Protein AF-A0A137QZB6-F1 (afdb_monomer)

Mean predicted aligned error: 12.93 Å

Radius of gyration: 27.16 Å; Cα contacts (8 Å, |Δi|>4): 366; chains: 1; bounding box: 79×70×87 Å

Foldseek 3Di:
DAEEAEPDPPFDDPPDDPLYDYDPDNVVVLVLVLVLVVPFDFEDEAADCLLCVVVVQFDQPDCPGPVVVVCVVCVVPPDPGSLVCFAPVVQVQDDDDDQDPPPPDDDPPDDDDPDDDPFFDQQWKAWSPPRDIDGNVVCVVCVVVVHFDWDPVLVVVQVVCVVVVHDRPDITTIGGGTHGPPDDNSCVVVVVVVLVCLLQDDDPDGHGQAYEYEHDLCPDPVSLVSLVSSLVSNVVVVVVVVVVPDDDDDDDDDDDDDDDDDDDDDDDDDPDPDPPPRQRFEYEEQDHHPPNVSCRVRGNYYYHDRRVVSVVVSVVVVVVVVVVPDDDDDDPDD

Secondary structure (DSSP, 8-state):
-EEEEESSTTSPPP---TTEEE-S-HHHHHHHHHHHHHH-SSEEEEE-GGGGGGGT---SSSTTSHHHHHHHH-TTS---SGGGGGBGGGGT--S-------------SPPPPS---TTEEEEEEEETTT--EEESGGGHHHHHTTPPPBPHHHHHHHHHHHHTTPPP--PPBEEEEE--BTS--TTHHHHHHHHHHHHH-STT--S-SEEEEES----SHHHHHHHHHHHHHHHHHHHHHTTTT--------------------------PPP------EEEESSS--SSGGGGTTT-SEEEES-HHHHHHHHHHHHHHHHHHTS--------

Sequence (334 aa):
MTIFLPLEADLPHPSKPLFLVQSSDVTMQLQKVIQSILMARRIIVVCSASISVSAGVSDFHSPEGIFQLLRHGHPTGGLVSGKDLFYASVFSIDHVTEPFPTSTSAPTDQEVPRCIPLYGSVQWIQCTLCMLLFSLQDHIDSLSSGKLPTCPMCTATELGQQRMGLRQWGMGKLHPSIVLYNEAHHNRDEVGEIMYRDLMGFKGRGGADLLLVAGTSLKVPGTKWIVKEFLKSVRQGTLSQTKDHNIDCSPERAVRSQTSCRSEGWQSSCSDPAPEALMKVLYLNLDFPMPMQEWQGVFNIWVQGNVQQFAWLLQDEIDQQAKANQPFVPRKRK

pLDDT: mean 76.2, std 20.3, range [23.16, 96.69]

Structure (mmCIF, N/CA/C/O backbone):
data_AF-A0A137QZB6-F1
#
_entry.id   AF-A0A137QZB6-F1
#
loop_
_atom_site.group_PDB
_atom_site.id
_atom_site.type_symbol
_atom_site.label_atom_id
_atom_site.label_alt_id
_atom_site.label_comp_id
_atom_site.label_asym_id
_atom_site.label_entity_id
_atom_site.label_seq_id
_atom_site.pdbx_PDB_ins_code
_atom_site.Cartn_x
_atom_site.Cartn_y
_atom_site.Cartn_z
_atom_site.occupancy
_atom_site.B_iso_or_equiv
_atom_site.auth_seq_id
_atom_site.auth_comp_id
_atom_site.auth_asym_id
_atom_site.auth_atom_id
_atom_site.pdbx_PDB_model_num
ATOM 1 N N . MET A 1 1 ? -0.403 8.571 24.516 1.00 80.06 1 MET A N 1
ATOM 2 C CA . MET A 1 1 ? 0.057 7.207 24.853 1.00 80.06 1 MET A CA 1
ATOM 3 C C . MET A 1 1 ? -0.533 6.255 23.831 1.00 80.06 1 MET A C 1
ATOM 5 O O . MET A 1 1 ? -1.603 6.567 23.319 1.00 80.06 1 MET A O 1
ATOM 9 N N . THR A 1 2 ? 0.164 5.170 23.503 1.00 89.75 2 THR A N 1
ATOM 10 C CA . THR A 1 2 ? -0.319 4.162 22.546 1.00 89.75 2 THR A CA 1
ATOM 11 C C . THR A 1 2 ? -0.591 2.875 23.309 1.00 89.75 2 THR A C 1
ATOM 13 O O . THR A 1 2 ? 0.292 2.387 24.015 1.00 89.75 2 THR A O 1
ATOM 16 N N . ILE A 1 3 ? -1.809 2.351 23.201 1.00 91.56 3 ILE A N 1
ATOM 17 C CA . ILE A 1 3 ? -2.185 1.088 23.838 1.00 91.56 3 ILE A CA 1
ATOM 18 C C . ILE A 1 3 ? -1.549 -0.056 23.055 1.00 91.56 3 ILE A C 1
ATOM 20 O O . ILE A 1 3 ? -1.605 -0.078 21.830 1.00 91.56 3 ILE A O 1
ATOM 24 N N . PHE A 1 4 ? -0.930 -0.992 23.756 1.00 91.44 4 PHE A N 1
ATOM 25 C CA . PHE A 1 4 ? -0.375 -2.213 23.194 1.00 91.44 4 PHE A CA 1
ATOM 26 C C . PHE A 1 4 ? -1.333 -3.377 23.457 1.00 91.44 4 PHE A C 1
ATOM 28 O O . PHE A 1 4 ? -1.696 -3.634 24.610 1.00 91.44 4 PHE A O 1
ATOM 35 N N . LEU A 1 5 ? -1.731 -4.056 22.379 1.00 91.88 5 LEU A N 1
ATOM 36 C CA . LEU A 1 5 ? -2.719 -5.126 22.380 1.00 91.88 5 LEU A CA 1
ATOM 37 C C . LEU A 1 5 ? -2.201 -6.362 21.620 1.00 91.88 5 LEU A C 1
ATOM 39 O O . LEU A 1 5 ? -2.315 -6.401 20.396 1.00 91.88 5 LEU A O 1
ATOM 43 N N . PRO A 1 6 ? -1.642 -7.371 22.303 1.00 91.00 6 PRO A N 1
ATOM 44 C CA . PRO A 1 6 ? -1.240 -8.620 21.660 1.00 91.00 6 PRO A CA 1
ATOM 45 C C . PRO A 1 6 ? -2.457 -9.504 21.347 1.00 91.00 6 PRO A C 1
ATOM 47 O O . PRO A 1 6 ? -3.293 -9.729 22.219 1.00 91.00 6 PRO A O 1
ATOM 50 N N . LEU A 1 7 ? -2.561 -10.009 20.113 1.00 87.75 7 LEU A N 1
ATOM 51 C CA . LEU A 1 7 ? -3.584 -10.987 19.709 1.00 87.75 7 LEU A CA 1
ATOM 52 C C . LEU A 1 7 ? -3.259 -12.404 20.194 1.00 87.75 7 LEU A C 1
ATOM 54 O O . LEU A 1 7 ? -4.167 -13.196 20.426 1.00 87.75 7 LEU A O 1
ATOM 58 N N . GLU A 1 8 ? -1.975 -12.712 20.365 1.00 82.44 8 GLU A N 1
ATOM 59 C CA . GLU A 1 8 ? -1.485 -13.997 20.858 1.00 8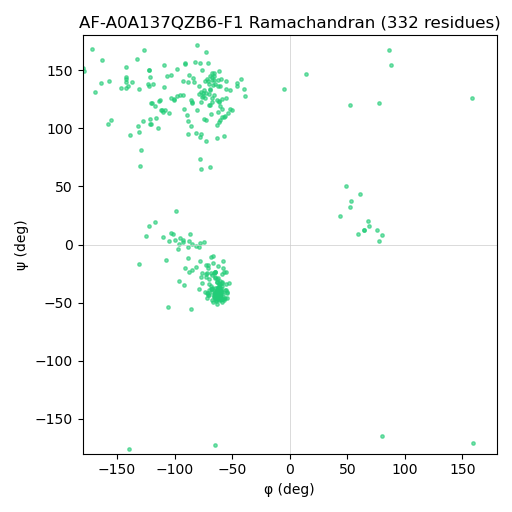2.44 8 GLU A CA 1
ATOM 60 C C . GLU A 1 8 ? -0.644 -13.766 22.117 1.00 82.44 8 GLU A C 1
ATOM 62 O O . GLU A 1 8 ? 0.179 -12.850 22.163 1.00 82.44 8 GLU A O 1
ATOM 67 N N . ALA A 1 9 ? -0.845 -14.595 23.144 1.00 65.19 9 ALA A N 1
ATOM 68 C CA . ALA A 1 9 ? -0.164 -14.451 24.433 1.00 65.19 9 ALA A CA 1
ATOM 69 C C . ALA A 1 9 ? 1.352 -14.732 24.360 1.00 65.19 9 ALA A C 1
ATOM 71 O O . ALA A 1 9 ? 2.109 -14.208 25.178 1.00 65.19 9 ALA A O 1
ATOM 72 N N . ASP A 1 10 ? 1.783 -15.514 23.366 1.00 63.50 10 ASP A N 1
ATOM 73 C CA . ASP A 1 10 ? 3.148 -16.042 23.253 1.00 63.50 10 ASP A CA 1
ATOM 74 C C . ASP A 1 10 ? 4.068 -15.199 22.353 1.00 63.50 10 ASP A C 1
ATOM 76 O O . ASP A 1 10 ? 5.242 -15.532 22.170 1.00 63.50 10 ASP A O 1
ATOM 80 N N . LEU A 1 11 ? 3.572 -14.093 21.784 1.00 63.53 11 LEU A N 1
ATOM 81 C CA . LEU A 1 11 ? 4.393 -13.233 20.934 1.00 63.53 11 LEU A CA 1
ATOM 82 C C . LEU A 1 11 ? 5.494 -12.532 21.754 1.00 63.53 11 LEU A C 1
ATOM 84 O O . LEU A 1 11 ? 5.269 -12.107 22.895 1.00 63.53 11 LEU A O 1
ATOM 88 N N . PRO A 1 12 ? 6.708 -12.385 21.185 1.00 60.34 12 PRO A N 1
ATOM 89 C CA . PRO A 1 12 ? 7.817 -11.748 21.874 1.00 60.34 12 PRO A CA 1
ATOM 90 C C . PRO A 1 12 ? 7.432 -10.323 22.268 1.00 60.34 12 PRO A C 1
ATOM 92 O O . PRO A 1 12 ? 7.035 -9.496 21.443 1.00 60.34 12 PRO A O 1
ATOM 95 N N . HIS A 1 13 ? 7.566 -10.042 23.562 1.00 57.22 13 HIS A N 1
ATOM 96 C CA . HIS A 1 13 ? 7.330 -8.715 24.098 1.00 57.22 13 HIS A CA 1
ATOM 97 C C . HIS A 1 13 ? 8.457 -7.804 23.597 1.00 57.22 13 HIS A C 1
ATOM 99 O O . HIS A 1 13 ? 9.623 -8.071 23.899 1.00 57.22 13 HIS A O 1
ATOM 105 N N . PRO A 1 14 ? 8.161 -6.731 22.848 1.00 58.81 14 PRO A N 1
ATOM 106 C CA . PRO A 1 14 ? 9.200 -5.803 22.425 1.00 58.81 14 PRO A CA 1
ATOM 107 C C . PRO A 1 14 ? 9.847 -5.167 23.658 1.00 58.81 14 PRO A C 1
ATOM 109 O O . PRO A 1 14 ? 9.180 -4.947 24.671 1.00 58.81 14 PRO A O 1
ATOM 112 N N . SER A 1 15 ? 11.132 -4.822 23.570 1.00 57.28 15 SER A N 1
ATOM 113 C CA . SER A 1 15 ? 11.829 -3.973 24.542 1.00 57.28 15 SER A CA 1
ATOM 114 C C . SER A 1 15 ? 11.081 -2.636 24.631 1.00 57.28 15 SER A C 1
ATOM 116 O O . SER A 1 15 ? 11.245 -1.762 23.780 1.00 57.28 15 SER A O 1
ATOM 118 N N . LYS A 1 16 ? 10.149 -2.522 25.584 1.00 63.72 16 LYS A N 1
ATOM 119 C CA . LYS A 1 16 ? 9.071 -1.524 25.530 1.00 63.72 16 LYS A CA 1
ATOM 120 C C . LYS A 1 16 ? 9.632 -0.106 25.687 1.00 63.72 16 LYS A C 1
ATOM 122 O O . LYS A 1 16 ? 10.227 0.187 26.725 1.00 63.72 16 LYS A O 1
ATOM 127 N N . PRO A 1 17 ? 9.411 0.819 24.738 1.00 69.38 17 PRO A N 1
ATOM 128 C CA . PRO A 1 17 ? 9.575 2.233 25.032 1.00 69.38 17 PRO A CA 1
ATOM 129 C C . PRO A 1 17 ? 8.482 2.680 26.018 1.00 69.38 17 PRO A C 1
ATOM 131 O O . PRO A 1 17 ? 7.350 2.200 25.969 1.00 69.38 17 PRO A O 1
ATOM 134 N N . LEU A 1 18 ? 8.802 3.645 26.885 1.00 75.50 18 LEU A N 1
ATOM 135 C CA . LEU A 1 18 ? 7.941 4.104 27.992 1.00 75.50 18 LEU A CA 1
ATOM 136 C C . LEU A 1 18 ? 6.549 4.625 27.568 1.00 75.50 18 LEU A C 1
ATOM 138 O O . LEU A 1 18 ? 5.682 4.806 28.416 1.00 75.50 18 LEU A O 1
ATOM 142 N N . PHE A 1 19 ? 6.323 4.900 26.278 1.00 84.62 19 PHE A N 1
ATOM 143 C CA . PHE A 1 19 ? 5.049 5.425 25.773 1.00 84.62 19 PHE A CA 1
ATOM 144 C C . PHE A 1 19 ? 4.020 4.345 25.393 1.00 84.62 19 PHE A C 1
ATOM 146 O O . PHE A 1 19 ? 2.863 4.701 25.129 1.00 84.62 19 PHE A O 1
ATOM 153 N N . LEU A 1 20 ? 4.433 3.070 25.325 1.00 85.62 20 LEU A N 1
ATOM 154 C CA . LEU A 1 20 ? 3.535 1.939 25.094 1.00 85.62 20 LEU A CA 1
ATOM 155 C C . LEU A 1 20 ? 2.923 1.490 26.419 1.00 85.62 20 LEU A C 1
ATOM 157 O O . LEU A 1 20 ? 3.635 1.126 27.353 1.00 85.62 20 LEU A O 1
ATOM 161 N N . VAL A 1 21 ? 1.596 1.486 26.479 1.00 86.75 21 VAL A N 1
ATOM 162 C CA . VAL A 1 21 ? 0.841 1.066 27.660 1.00 86.75 21 VAL A CA 1
ATOM 163 C C . VAL A 1 21 ? 0.191 -0.271 27.355 1.00 86.75 21 VAL A C 1
ATOM 165 O O . VAL A 1 21 ? -0.645 -0.362 26.461 1.00 86.75 21 VAL A O 1
ATOM 168 N N . GLN A 1 22 ? 0.580 -1.318 28.077 1.00 84.31 22 GLN A N 1
ATOM 169 C CA . GLN A 1 22 ? -0.068 -2.618 27.942 1.00 84.31 22 GLN A CA 1
ATOM 170 C C . GLN A 1 22 ? -1.485 -2.554 28.513 1.00 84.31 22 GLN A C 1
ATOM 172 O O . GLN A 1 22 ? -1.682 -2.047 29.618 1.00 84.31 22 GLN A O 1
ATOM 177 N N . SER A 1 23 ? -2.459 -3.075 27.764 1.00 82.69 23 SER A N 1
ATOM 178 C CA . SER A 1 23 ? -3.817 -3.218 28.286 1.00 82.69 23 SER A CA 1
ATOM 179 C C . SER A 1 23 ? -3.869 -4.249 29.416 1.00 82.69 23 SER A C 1
ATOM 181 O O . SER A 1 23 ? -3.292 -5.329 29.294 1.00 82.69 23 SER A O 1
ATOM 183 N N . SER A 1 24 ? -4.602 -3.936 30.487 1.00 80.94 24 SER A N 1
ATOM 184 C CA . SER A 1 24 ? -4.941 -4.882 31.558 1.00 80.94 24 SER A CA 1
ATOM 185 C C . SER A 1 24 ? -5.980 -5.923 31.130 1.00 80.94 24 SER A C 1
ATOM 187 O O . SER A 1 24 ? -6.012 -7.011 31.690 1.00 80.94 24 SER A O 1
ATOM 189 N N . ASP A 1 25 ? -6.815 -5.591 30.143 1.00 87.81 25 ASP A N 1
ATOM 190 C CA . ASP A 1 25 ? -7.843 -6.470 29.584 1.00 87.81 25 ASP A CA 1
ATOM 191 C C . ASP A 1 25 ? -7.743 -6.441 28.055 1.00 87.81 25 ASP A C 1
ATOM 193 O O . ASP A 1 25 ? -8.105 -5.462 27.393 1.00 87.81 25 ASP A O 1
ATOM 197 N N . VAL A 1 26 ? -7.146 -7.489 27.491 1.00 88.88 26 VAL A N 1
ATOM 198 C CA . VAL A 1 26 ? -6.922 -7.606 26.045 1.00 88.88 26 VAL A CA 1
ATOM 199 C C . VAL A 1 26 ? -8.250 -7.813 25.317 1.00 88.88 26 VAL A C 1
ATOM 201 O O . VAL A 1 26 ? -8.513 -7.151 24.317 1.00 88.88 26 VAL A O 1
ATOM 204 N N . THR A 1 27 ? -9.124 -8.671 25.839 1.00 89.56 27 THR A N 1
ATOM 205 C CA . THR A 1 27 ? -10.401 -9.011 25.202 1.00 89.56 27 THR A CA 1
ATOM 206 C C . THR A 1 27 ? -11.311 -7.792 25.105 1.00 89.56 27 THR A C 1
ATOM 208 O O . THR A 1 27 ? -11.826 -7.488 24.028 1.00 89.56 27 THR A O 1
ATOM 211 N N . MET A 1 28 ? -11.449 -7.036 26.197 1.00 90.56 28 MET A N 1
ATOM 212 C CA . MET A 1 28 ? -12.290 -5.839 26.224 1.00 90.56 28 MET A CA 1
ATOM 213 C C . MET A 1 28 ? -11.760 -4.743 25.288 1.00 90.56 28 MET A C 1
ATOM 215 O O . MET A 1 28 ? -12.534 -4.099 24.579 1.00 90.56 28 MET A O 1
ATOM 219 N N . GLN A 1 29 ? -10.438 -4.545 25.224 1.00 90.94 29 GLN A N 1
ATOM 220 C CA . GLN A 1 29 ? -9.848 -3.591 24.277 1.00 90.94 29 GLN A CA 1
ATOM 221 C C . GLN A 1 29 ? -9.993 -4.041 22.824 1.00 90.94 29 GLN A C 1
ATOM 223 O O . GLN A 1 29 ? -10.266 -3.210 21.961 1.00 90.94 29 GLN A O 1
ATOM 228 N N . LEU A 1 30 ? -9.850 -5.336 22.538 1.00 92.00 30 LEU A N 1
ATOM 229 C CA . LEU A 1 30 ? -10.058 -5.871 21.196 1.00 92.00 30 LEU A CA 1
ATOM 230 C C . LEU A 1 30 ? -11.496 -5.635 20.723 1.00 92.00 30 LEU A C 1
ATOM 232 O O . LEU A 1 30 ? -11.702 -5.149 19.613 1.00 92.00 30 LEU A O 1
ATOM 236 N N . GLN A 1 31 ? -12.483 -5.885 21.587 1.00 91.12 31 GLN A N 1
ATOM 237 C CA . GLN A 1 31 ? -13.885 -5.577 21.300 1.00 91.12 31 GLN A CA 1
ATOM 238 C C . GLN A 1 31 ? -14.100 -4.081 21.043 1.00 91.12 31 GLN A C 1
ATOM 240 O O . GLN A 1 31 ? -14.749 -3.721 20.062 1.00 91.12 31 GLN A O 1
ATOM 245 N N . LYS A 1 32 ? -13.491 -3.196 21.847 1.00 91.75 32 LYS A N 1
ATOM 246 C CA . LYS A 1 32 ? -13.524 -1.740 21.610 1.00 91.75 32 LYS A CA 1
ATOM 247 C C . LYS A 1 32 ? -12.941 -1.356 20.246 1.00 91.75 32 LYS A C 1
ATOM 249 O O . LYS A 1 32 ? -13.490 -0.483 19.571 1.00 91.75 32 LYS A O 1
ATOM 254 N N . VAL A 1 33 ? -11.842 -1.988 19.827 1.00 93.50 33 VAL A N 1
ATOM 255 C CA . VAL A 1 33 ? -11.236 -1.761 18.505 1.00 93.50 33 VAL A CA 1
ATOM 256 C C . VAL A 1 33 ? -12.194 -2.176 17.398 1.00 93.50 33 VAL A C 1
ATOM 258 O O . VAL A 1 33 ? -12.464 -1.376 16.505 1.00 93.50 33 VAL A O 1
ATOM 261 N N . ILE A 1 34 ? -12.730 -3.393 17.471 1.00 93.75 34 ILE A N 1
ATOM 262 C CA . ILE A 1 34 ? -13.660 -3.918 16.471 1.00 93.75 34 ILE A CA 1
ATOM 263 C C . ILE A 1 34 ? -14.904 -3.025 16.387 1.00 93.75 34 ILE A C 1
ATOM 265 O O . ILE A 1 34 ? -15.266 -2.574 15.305 1.00 93.75 34 ILE A O 1
ATOM 269 N N . GLN A 1 35 ? -15.495 -2.662 17.525 1.00 91.81 35 GLN A N 1
ATOM 270 C CA . GLN A 1 35 ? -16.638 -1.754 17.573 1.00 91.81 35 GLN A CA 1
ATOM 271 C C . GLN A 1 35 ? -16.314 -0.378 16.970 1.00 91.81 35 GLN A C 1
ATOM 273 O O . GLN A 1 35 ? -17.129 0.172 16.232 1.00 91.81 35 GLN A O 1
ATOM 278 N N . SER A 1 36 ? -15.116 0.163 17.218 1.00 92.81 36 SER A N 1
ATOM 279 C CA . SER A 1 36 ? -14.682 1.433 16.616 1.00 92.81 36 SER A CA 1
ATOM 280 C C . SER A 1 36 ? -14.592 1.341 15.088 1.00 92.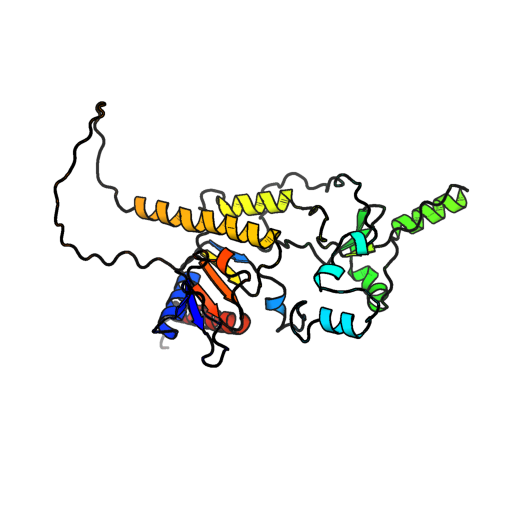81 36 SER A C 1
ATOM 282 O O . SER A 1 36 ? -14.980 2.285 14.405 1.00 92.81 36 SER A O 1
ATOM 284 N N . ILE A 1 37 ? -14.139 0.201 14.547 1.00 94.19 37 ILE A N 1
ATOM 285 C CA . ILE A 1 37 ? -14.124 -0.066 13.100 1.00 94.19 37 ILE A CA 1
ATOM 286 C C . ILE A 1 37 ? -15.552 -0.135 12.548 1.00 94.19 37 ILE A C 1
ATOM 288 O O . ILE A 1 37 ? -15.839 0.497 11.537 1.00 94.19 37 ILE A O 1
ATOM 292 N N . LEU A 1 38 ? -16.454 -0.856 13.215 1.00 92.38 38 LEU A N 1
ATOM 293 C CA . LEU A 1 38 ? -17.834 -1.051 12.751 1.00 92.38 38 LEU A CA 1
ATOM 294 C C . LEU A 1 38 ? -18.686 0.223 12.829 1.00 92.38 38 LEU A C 1
ATOM 296 O O . LEU A 1 38 ? -19.598 0.409 12.026 1.00 92.38 38 LEU A O 1
ATOM 300 N N . MET A 1 39 ? -18.386 1.115 13.775 1.00 90.94 39 MET A N 1
ATOM 301 C CA . MET A 1 39 ? -19.062 2.410 13.909 1.00 90.94 39 MET A CA 1
ATOM 302 C C . MET A 1 39 ? -18.516 3.486 12.957 1.00 90.94 39 MET A C 1
ATOM 304 O O . MET A 1 39 ? -19.197 4.491 12.725 1.00 90.94 39 MET A O 1
ATOM 308 N N . ALA A 1 40 ? -17.303 3.313 12.426 1.00 90.94 40 ALA A N 1
ATOM 309 C CA . ALA A 1 40 ? -16.686 4.273 11.519 1.00 90.94 40 ALA A CA 1
ATOM 310 C C . ALA A 1 40 ? -17.393 4.285 10.158 1.00 90.94 40 ALA A C 1
ATOM 312 O O . ALA A 1 40 ? -17.747 3.248 9.599 1.00 90.94 40 ALA A O 1
ATOM 313 N N . ARG A 1 41 ? -17.596 5.478 9.595 1.00 88.44 41 ARG A N 1
ATOM 314 C CA . ARG A 1 41 ? -18.304 5.640 8.315 1.00 88.44 41 ARG A CA 1
ATOM 315 C C . ARG A 1 41 ? -17.350 5.745 7.139 1.00 88.44 41 ARG A C 1
ATOM 317 O O . ARG A 1 41 ? -17.718 5.370 6.027 1.00 88.44 41 ARG A O 1
ATOM 324 N N . ARG A 1 42 ? -16.158 6.308 7.345 1.00 88.75 42 ARG A N 1
ATOM 325 C CA . ARG A 1 42 ? -15.161 6.510 6.291 1.00 88.75 42 ARG A CA 1
ATOM 326 C C . ARG A 1 42 ? -13.771 6.196 6.804 1.00 88.75 42 ARG A C 1
ATOM 328 O O . ARG A 1 42 ? -13.057 7.045 7.338 1.00 88.75 42 ARG A O 1
ATOM 335 N N . ILE A 1 43 ? -13.416 4.948 6.547 1.00 92.88 43 ILE A N 1
ATOM 336 C CA . ILE A 1 43 ? -12.169 4.328 6.947 1.00 92.88 43 ILE A CA 1
ATOM 337 C C . ILE A 1 43 ? -11.150 4.488 5.823 1.00 92.88 43 ILE A C 1
ATOM 339 O O . ILE A 1 43 ? -11.419 4.122 4.680 1.00 92.88 43 ILE A O 1
ATOM 343 N N . ILE A 1 44 ? -9.966 4.986 6.166 1.00 94.44 44 ILE A N 1
ATOM 344 C CA . ILE A 1 44 ? -8.789 4.901 5.304 1.00 94.44 44 ILE A CA 1
ATOM 345 C C . ILE A 1 44 ? -7.958 3.716 5.763 1.00 94.44 44 ILE A C 1
ATOM 347 O O . ILE A 1 44 ? -7.620 3.605 6.943 1.00 94.44 44 ILE A O 1
ATOM 351 N N . VAL A 1 45 ? -7.621 2.838 4.822 1.00 95.31 45 VAL A N 1
ATOM 352 C CA . VAL A 1 45 ? -6.782 1.670 5.076 1.00 95.31 45 VAL A CA 1
ATOM 353 C C . VAL A 1 45 ? -5.467 1.831 4.322 1.00 95.31 45 VAL A C 1
ATOM 355 O O . VAL A 1 45 ? -5.461 2.003 3.106 1.00 95.31 45 VAL A O 1
ATOM 358 N N . VAL A 1 46 ? -4.348 1.771 5.042 1.00 95.19 46 VAL A N 1
ATOM 359 C CA . VAL A 1 46 ? -2.999 1.802 4.462 1.00 95.19 46 VAL A CA 1
ATOM 360 C C . VAL A 1 46 ? -2.349 0.441 4.669 1.00 95.19 46 VAL A C 1
ATOM 362 O O . VAL A 1 46 ? -2.074 0.048 5.803 1.00 95.19 46 VAL A O 1
ATOM 365 N N . CYS A 1 47 ? -2.073 -0.256 3.567 1.00 92.94 47 CYS A N 1
ATOM 366 C CA . CYS A 1 47 ? -1.497 -1.598 3.576 1.00 92.94 47 CYS A CA 1
ATOM 367 C C . CYS A 1 47 ? -0.236 -1.717 2.718 1.00 92.94 47 CYS A C 1
ATOM 369 O O . CYS A 1 47 ? 0.086 -0.838 1.918 1.00 92.94 47 CYS A O 1
ATOM 371 N N . SER A 1 48 ? 0.486 -2.825 2.892 1.00 87.69 48 SER A N 1
ATOM 372 C CA . SER A 1 48 ? 1.619 -3.216 2.049 1.00 87.69 48 SER A CA 1
ATOM 373 C C . SER A 1 48 ? 1.598 -4.723 1.768 1.00 87.69 48 SER A C 1
ATOM 375 O O . SER A 1 48 ? 0.667 -5.417 2.170 1.00 87.69 48 SER A O 1
ATOM 377 N N . ALA A 1 49 ? 2.624 -5.236 1.085 1.00 78.19 49 ALA A N 1
ATOM 378 C CA . ALA A 1 49 ? 2.717 -6.622 0.620 1.00 78.19 49 ALA A CA 1
ATOM 379 C C . ALA A 1 49 ? 2.558 -7.670 1.737 1.00 78.19 49 ALA A C 1
ATOM 381 O O . ALA A 1 49 ? 2.130 -8.787 1.461 1.00 78.19 49 ALA A O 1
ATOM 382 N N . SER A 1 50 ? 2.823 -7.320 3.002 1.00 78.94 50 SER A N 1
ATOM 383 C CA . SER A 1 50 ? 2.688 -8.250 4.128 1.00 78.94 50 SER A CA 1
ATOM 384 C C . SER A 1 50 ? 1.256 -8.759 4.343 1.00 78.94 50 SER A C 1
ATOM 386 O O . SER A 1 50 ? 1.084 -9.806 4.958 1.00 78.94 50 SER A O 1
ATOM 388 N N . ILE A 1 51 ? 0.223 -8.090 3.810 1.00 85.12 51 ILE A N 1
ATOM 389 C CA . ILE A 1 51 ? -1.152 -8.627 3.842 1.00 85.12 51 ILE A CA 1
ATOM 390 C C . ILE A 1 51 ? -1.354 -9.808 2.878 1.00 85.12 51 ILE A C 1
ATOM 392 O O . ILE A 1 51 ? -2.335 -10.529 2.995 1.00 85.12 51 ILE A O 1
ATOM 396 N N . SER A 1 52 ? -0.456 -9.986 1.904 1.00 84.00 52 SER A N 1
ATOM 397 C CA . SER A 1 52 ? -0.566 -10.982 0.827 1.00 84.00 52 SER A CA 1
ATOM 398 C C . SER A 1 52 ? 0.271 -12.243 1.071 1.00 84.00 52 SER A C 1
ATOM 400 O O . SER A 1 52 ? 0.284 -13.137 0.227 1.00 84.00 52 SER A O 1
ATOM 402 N N . VAL A 1 53 ? 0.939 -12.356 2.226 1.00 80.38 53 VAL A N 1
ATOM 403 C CA . VAL A 1 53 ? 1.788 -13.515 2.563 1.00 80.38 53 VAL A CA 1
ATOM 40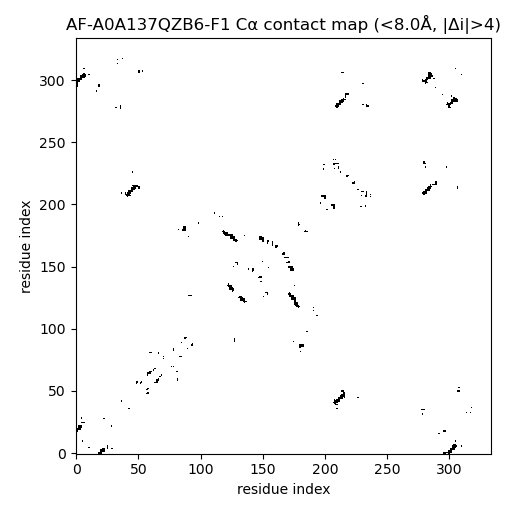4 C C . VAL A 1 53 ? 0.978 -14.815 2.598 1.00 80.38 53 VAL A C 1
ATOM 406 O O . VAL A 1 53 ? 1.436 -15.840 2.103 1.00 80.38 53 VAL A O 1
ATOM 409 N N . SER A 1 54 ? -0.264 -14.769 3.091 1.00 78.62 54 SER A N 1
ATOM 410 C CA . SER A 1 54 ? -1.189 -15.915 3.081 1.00 78.62 54 SER A CA 1
ATOM 411 C C . SER A 1 54 ? -1.593 -16.360 1.670 1.00 78.62 54 SER A C 1
ATOM 413 O O . SER A 1 54 ? -1.947 -17.519 1.476 1.00 78.62 54 SER A O 1
ATOM 415 N N . ALA A 1 55 ? -1.506 -15.466 0.679 1.00 78.88 55 ALA A N 1
ATOM 416 C CA . ALA A 1 55 ? -1.750 -15.762 -0.731 1.00 78.88 55 ALA A CA 1
ATOM 417 C C . ALA A 1 55 ? -0.495 -16.287 -1.459 1.00 78.88 55 ALA A C 1
ATOM 419 O O . ALA A 1 55 ? -0.498 -16.404 -2.682 1.00 78.88 55 ALA A O 1
ATOM 420 N N . GLY A 1 56 ? 0.587 -16.581 -0.729 1.00 76.44 56 GLY A N 1
ATOM 421 C CA . GLY A 1 56 ? 1.843 -17.076 -1.293 1.00 76.44 56 GLY A CA 1
ATOM 422 C C . GLY A 1 56 ? 2.737 -15.989 -1.893 1.00 76.44 56 GLY A C 1
ATOM 423 O O . GLY A 1 56 ? 3.753 -16.310 -2.505 1.00 76.44 56 GLY A O 1
ATOM 424 N N . VAL A 1 57 ? 2.397 -14.706 -1.719 1.00 78.81 57 VAL A N 1
ATOM 425 C CA . VAL A 1 57 ? 3.267 -13.595 -2.124 1.00 78.81 57 VAL A CA 1
ATOM 426 C C . VAL A 1 57 ? 4.247 -13.311 -0.991 1.00 78.81 57 VAL A C 1
ATOM 428 O O . VAL A 1 57 ? 3.890 -12.693 0.013 1.00 78.81 57 VAL A O 1
ATOM 431 N N . SER A 1 58 ? 5.486 -13.775 -1.148 1.00 72.12 58 SER A N 1
ATOM 432 C CA . SER A 1 58 ? 6.566 -13.505 -0.197 1.00 72.12 58 SER A CA 1
ATOM 433 C C . SER A 1 58 ? 6.813 -12.004 -0.056 1.00 72.12 58 SER A C 1
ATOM 435 O O . SER A 1 58 ? 6.772 -11.250 -1.030 1.00 72.12 58 SER A O 1
ATOM 437 N N . ASP A 1 59 ? 7.120 -11.563 1.159 1.00 74.06 59 ASP A N 1
ATOM 438 C CA . ASP A 1 59 ? 7.545 -10.190 1.390 1.00 74.06 59 ASP A CA 1
ATOM 439 C C . ASP A 1 59 ? 9.044 -9.993 1.052 1.00 74.06 59 ASP A C 1
ATOM 441 O O . ASP A 1 59 ? 9.800 -10.930 0.777 1.00 74.06 59 ASP A O 1
ATOM 445 N N . PHE A 1 60 ? 9.490 -8.735 1.068 1.00 75.06 60 PHE A N 1
ATOM 446 C CA . PHE A 1 60 ? 10.887 -8.358 0.804 1.00 75.06 60 PHE A CA 1
ATOM 447 C C . PHE A 1 60 ? 11.744 -8.258 2.075 1.00 75.06 60 PHE A C 1
ATOM 449 O O . PHE A 1 60 ? 12.887 -7.799 2.016 1.00 75.06 60 PHE A O 1
ATOM 456 N N . HIS A 1 61 ? 11.182 -8.589 3.238 1.00 71.81 61 HIS A N 1
ATOM 457 C CA . HIS A 1 61 ? 11.783 -8.271 4.533 1.00 71.81 61 HIS A CA 1
ATOM 458 C C . HIS A 1 61 ? 11.858 -9.453 5.500 1.00 71.81 61 HIS A C 1
ATOM 460 O O . HIS A 1 61 ? 12.619 -9.357 6.464 1.00 71.81 61 HIS A O 1
ATOM 466 N N . SER A 1 62 ? 11.110 -10.534 5.270 1.00 73.00 62 SER A N 1
ATOM 467 C CA . SER A 1 62 ? 11.193 -11.740 6.089 1.00 73.00 62 SER A CA 1
ATOM 468 C C . SER A 1 62 ? 12.510 -12.488 5.855 1.00 73.00 62 SER A C 1
ATOM 470 O O . SER A 1 62 ? 13.131 -12.358 4.793 1.00 73.00 62 SER A O 1
ATOM 472 N N . PRO A 1 63 ? 12.948 -13.299 6.835 1.00 70.12 63 PRO A N 1
ATOM 473 C CA . PRO A 1 63 ? 14.132 -14.148 6.693 1.00 70.12 63 PRO A CA 1
ATOM 474 C C . PRO A 1 63 ? 14.041 -15.141 5.524 1.00 70.12 63 PRO A C 1
ATOM 476 O O . PRO A 1 63 ? 15.073 -15.519 4.979 1.00 70.12 63 PRO A O 1
ATOM 479 N N . GLU A 1 64 ? 12.829 -15.523 5.115 1.00 73.75 64 GLU A N 1
ATOM 480 C CA . GLU A 1 64 ? 12.552 -16.425 3.986 1.00 73.75 64 GLU A CA 1
ATOM 481 C C . GLU A 1 64 ? 12.104 -15.664 2.720 1.00 73.75 64 GLU A C 1
ATOM 483 O O . GLU A 1 64 ? 11.665 -16.260 1.737 1.00 73.75 64 GLU A O 1
ATOM 488 N N . GLY A 1 65 ? 12.201 -14.332 2.734 1.00 75.56 65 GLY A N 1
ATOM 489 C CA . GLY A 1 65 ? 11.712 -13.464 1.670 1.00 75.56 65 GLY A CA 1
ATOM 490 C C . GLY A 1 65 ? 12.562 -13.500 0.399 1.00 75.56 65 GLY A C 1
ATOM 491 O O . GLY A 1 65 ? 13.726 -13.913 0.384 1.00 75.56 65 GLY A O 1
ATOM 492 N N . ILE A 1 66 ? 11.995 -12.971 -0.689 1.00 81.25 66 ILE A N 1
ATOM 493 C CA . ILE A 1 66 ? 12.613 -12.992 -2.027 1.00 81.25 66 ILE A CA 1
ATOM 494 C C . ILE A 1 66 ? 13.983 -12.300 -2.076 1.00 81.25 66 ILE A C 1
ATOM 496 O O . ILE A 1 66 ? 14.876 -12.727 -2.805 1.00 81.25 66 ILE A O 1
ATOM 500 N N . PHE A 1 67 ? 14.185 -11.259 -1.264 1.00 83.00 67 PHE A N 1
ATOM 501 C CA . PHE A 1 67 ? 15.472 -10.571 -1.175 1.00 83.00 67 PHE A CA 1
ATOM 502 C C . PHE A 1 67 ? 16.585 -11.493 -0.655 1.00 83.00 67 PHE A C 1
ATOM 504 O O . PHE A 1 67 ? 17.682 -11.507 -1.217 1.00 83.00 67 PHE A O 1
ATOM 511 N N . GLN A 1 68 ? 16.302 -12.291 0.377 1.00 82.69 68 GLN A N 1
ATOM 512 C CA . GLN A 1 68 ? 17.270 -13.226 0.947 1.00 82.69 68 GLN A CA 1
ATOM 513 C C . GLN A 1 68 ? 17.651 -14.304 -0.071 1.00 82.69 68 GLN A C 1
ATOM 515 O O . GLN A 1 68 ? 18.838 -14.585 -0.252 1.00 82.69 68 GLN A O 1
ATOM 520 N N . LEU A 1 69 ? 16.660 -14.839 -0.792 1.00 83.12 69 LEU A N 1
ATOM 521 C CA . LEU A 1 69 ? 16.875 -15.818 -1.861 1.00 83.12 69 LEU A CA 1
ATOM 522 C C . LEU A 1 69 ? 17.772 -15.258 -2.974 1.00 83.12 69 LEU A C 1
ATOM 524 O O . LEU A 1 69 ? 18.753 -15.897 -3.357 1.00 83.12 69 LEU A O 1
ATOM 528 N N . LEU A 1 70 ? 17.494 -14.039 -3.446 1.00 83.06 70 LEU A N 1
ATOM 529 C CA . LEU A 1 70 ? 18.300 -13.381 -4.480 1.00 83.06 70 LEU A CA 1
ATOM 530 C C . LEU A 1 70 ? 19.730 -13.102 -4.010 1.00 83.06 70 LEU A C 1
ATOM 532 O O . LEU A 1 70 ? 20.680 -13.328 -4.759 1.00 83.06 70 LEU A O 1
ATOM 536 N N . ARG A 1 71 ? 19.902 -12.658 -2.761 1.00 83.38 71 ARG A N 1
ATOM 537 C CA . ARG A 1 71 ? 21.225 -12.412 -2.177 1.00 83.38 71 ARG A CA 1
ATOM 538 C C . ARG A 1 71 ? 22.061 -13.692 -2.088 1.00 83.38 71 ARG A C 1
ATOM 540 O O . ARG A 1 71 ? 23.258 -13.644 -2.357 1.00 83.38 71 ARG A O 1
ATOM 547 N N . HIS A 1 72 ? 21.448 -14.822 -1.731 1.00 84.00 72 HIS A N 1
ATOM 548 C CA . HIS A 1 72 ? 22.127 -16.120 -1.698 1.00 84.00 72 HIS A CA 1
ATOM 549 C C . HIS A 1 72 ? 22.464 -16.650 -3.098 1.00 84.00 72 HIS A C 1
ATOM 551 O O . HIS A 1 72 ? 23.550 -17.194 -3.287 1.00 84.00 72 HIS A O 1
ATOM 557 N N . GLY A 1 73 ? 21.570 -16.470 -4.076 1.00 82.25 73 GLY A N 1
ATOM 558 C CA . GLY A 1 73 ? 21.789 -16.904 -5.461 1.00 82.25 73 GLY A CA 1
ATOM 559 C C . GLY A 1 73 ? 22.805 -16.055 -6.237 1.00 82.25 73 GLY A C 1
ATOM 560 O O . GLY A 1 73 ? 23.478 -16.566 -7.130 1.00 82.25 73 GLY A O 1
ATOM 561 N N . HIS A 1 74 ? 22.959 -14.775 -5.880 1.00 80.62 74 HIS A N 1
ATOM 562 C CA . HIS A 1 74 ? 23.847 -13.825 -6.558 1.00 80.62 74 HIS A CA 1
ATOM 563 C C . HIS A 1 74 ? 24.756 -13.070 -5.569 1.00 80.62 74 HIS A C 1
ATOM 565 O O . HIS A 1 74 ? 24.636 -11.851 -5.414 1.00 80.62 74 HIS A O 1
ATOM 571 N N . PRO A 1 75 ? 25.714 -13.756 -4.914 1.00 74.06 75 PRO A N 1
ATOM 572 C CA . PRO A 1 75 ? 26.530 -13.169 -3.845 1.00 74.06 75 PRO A CA 1
ATOM 573 C C . PRO A 1 75 ? 27.439 -12.021 -4.314 1.00 74.06 75 PRO A C 1
ATOM 575 O O . PRO A 1 75 ? 27.805 -11.158 -3.520 1.00 74.06 75 PRO A O 1
ATOM 578 N N . THR A 1 76 ? 27.786 -11.972 -5.602 1.00 74.19 76 THR A N 1
ATOM 579 C CA . THR A 1 76 ? 28.584 -10.896 -6.215 1.00 74.19 76 THR A CA 1
ATOM 580 C C . THR A 1 76 ? 27.741 -9.721 -6.721 1.00 74.19 76 THR A C 1
ATOM 582 O O . THR A 1 76 ? 28.301 -8.733 -7.186 1.00 74.19 76 THR A O 1
ATOM 585 N N . GLY A 1 77 ? 26.409 -9.791 -6.616 1.00 68.75 77 GLY A N 1
ATOM 586 C CA . GLY A 1 77 ? 25.477 -8.794 -7.154 1.00 68.75 77 GLY A CA 1
ATOM 587 C C . GLY A 1 77 ? 25.404 -7.475 -6.379 1.00 68.75 77 GLY A C 1
ATOM 588 O O . GLY A 1 77 ? 24.596 -6.622 -6.727 1.00 68.75 77 GLY A O 1
ATOM 589 N N . GLY A 1 78 ? 26.198 -7.301 -5.316 1.00 75.44 78 GLY A N 1
ATOM 590 C CA . GLY A 1 78 ? 26.270 -6.046 -4.556 1.00 75.44 78 GLY A CA 1
ATOM 591 C C . GLY A 1 78 ? 24.980 -5.650 -3.826 1.00 75.44 78 GLY A C 1
ATOM 592 O O . GLY A 1 78 ? 24.878 -4.523 -3.355 1.00 75.44 78 GLY A O 1
ATOM 593 N N . LEU A 1 79 ? 24.004 -6.558 -3.722 1.00 78.12 79 LEU A N 1
ATOM 594 C CA . LEU A 1 79 ? 22.722 -6.320 -3.063 1.00 78.12 79 LEU A CA 1
ATOM 595 C C . LEU A 1 79 ? 22.914 -6.264 -1.539 1.00 78.12 79 LEU A C 1
ATOM 597 O O . LEU A 1 79 ? 23.131 -7.289 -0.884 1.00 78.12 79 LEU A O 1
ATOM 601 N N . VAL A 1 80 ? 22.828 -5.062 -0.970 1.00 81.56 80 VAL A N 1
ATOM 602 C CA . VAL A 1 80 ? 22.937 -4.822 0.478 1.00 81.56 80 VAL A CA 1
ATOM 603 C C . VAL A 1 80 ? 21.554 -4.850 1.126 1.00 81.56 80 VAL A C 1
ATOM 605 O O . VAL A 1 80 ? 21.400 -5.329 2.250 1.00 81.56 80 VAL A O 1
ATOM 608 N N . SER A 1 81 ? 20.535 -4.374 0.410 1.00 82.62 81 SER A N 1
ATOM 609 C CA . SER A 1 81 ? 19.150 -4.274 0.866 1.00 82.62 81 SER A CA 1
ATOM 610 C C . SER A 1 81 ? 18.165 -4.606 -0.252 1.00 82.62 81 SER A C 1
ATOM 612 O O . SER A 1 81 ? 18.434 -4.344 -1.419 1.00 82.62 81 SER A O 1
ATOM 614 N N . GLY A 1 82 ? 16.967 -5.096 0.093 1.00 79.88 82 GLY A N 1
ATOM 615 C CA . GLY A 1 82 ? 15.886 -5.307 -0.882 1.00 79.88 82 GLY A CA 1
ATOM 616 C C . GLY A 1 82 ? 15.500 -4.032 -1.636 1.00 79.88 82 GLY A C 1
ATOM 617 O O . GLY A 1 82 ? 15.037 -4.102 -2.768 1.00 79.88 82 GLY A O 1
ATOM 618 N N . LYS A 1 83 ? 15.779 -2.861 -1.044 1.00 82.75 83 LYS A N 1
ATOM 619 C CA . LYS A 1 83 ? 15.646 -1.547 -1.686 1.00 82.75 83 LYS A CA 1
ATOM 620 C C . LYS A 1 83 ? 16.447 -1.447 -2.991 1.00 82.75 83 LYS A C 1
ATOM 622 O O . LYS A 1 83 ? 16.012 -0.769 -3.918 1.00 82.75 83 LYS A O 1
ATOM 627 N N . ASP A 1 84 ? 17.593 -2.119 -3.052 1.00 84.12 84 ASP A N 1
ATOM 628 C CA . ASP A 1 84 ? 18.563 -2.005 -4.142 1.00 84.12 84 ASP A CA 1
ATOM 629 C C . ASP A 1 84 ? 18.004 -2.531 -5.470 1.00 84.12 84 ASP A C 1
ATOM 631 O O . ASP A 1 84 ? 18.397 -2.054 -6.528 1.00 84.12 84 ASP A O 1
ATOM 635 N N . LEU A 1 85 ? 17.012 -3.428 -5.416 1.00 84.12 85 LEU A N 1
ATOM 636 C CA . LEU A 1 85 ? 16.304 -3.965 -6.584 1.00 84.12 85 LEU A CA 1
ATOM 637 C C . LEU A 1 85 ? 15.385 -2.942 -7.268 1.00 84.12 85 LEU A C 1
ATOM 639 O O . LEU A 1 85 ? 14.979 -3.146 -8.408 1.00 84.12 85 LEU A O 1
ATOM 643 N N . PHE A 1 86 ? 15.040 -1.857 -6.573 1.00 86.69 86 PHE A N 1
ATOM 644 C CA . PHE A 1 86 ? 13.998 -0.921 -6.988 1.00 86.69 86 PHE A CA 1
ATOM 645 C C . PHE A 1 86 ? 14.532 0.486 -7.260 1.00 86.69 86 PHE A C 1
ATOM 647 O O . PHE A 1 86 ? 13.760 1.436 -7.218 1.00 86.69 86 PHE A O 1
ATOM 654 N N . TYR A 1 87 ? 15.833 0.670 -7.494 1.00 84.62 87 TYR A N 1
ATOM 655 C CA . TYR A 1 87 ? 16.355 1.972 -7.928 1.00 84.62 87 TYR A CA 1
ATOM 656 C C . TYR A 1 87 ? 16.224 2.149 -9.439 1.00 84.62 87 TYR A C 1
ATOM 658 O O . TYR A 1 87 ? 16.487 1.221 -10.200 1.00 84.62 87 TYR A O 1
ATOM 666 N N . ALA A 1 88 ? 15.922 3.376 -9.876 1.00 81.19 88 ALA A N 1
ATOM 667 C CA . ALA A 1 88 ? 15.879 3.745 -11.296 1.00 81.19 88 ALA A CA 1
ATOM 668 C C . ALA A 1 88 ? 17.175 3.386 -12.053 1.00 81.19 88 ALA A C 1
ATOM 670 O O . ALA A 1 88 ? 17.141 2.963 -13.210 1.00 81.19 88 ALA A O 1
ATOM 671 N N . SER A 1 89 ? 18.321 3.462 -11.368 1.00 79.62 89 SER A N 1
ATOM 672 C CA . SER A 1 89 ? 19.633 3.114 -11.923 1.00 79.62 89 SER A CA 1
ATOM 673 C C . SER A 1 89 ? 19.757 1.648 -12.347 1.00 79.62 89 SER A C 1
ATOM 675 O O . SER A 1 89 ? 20.493 1.360 -13.289 1.00 79.62 89 SER A O 1
ATOM 677 N N . VAL A 1 90 ? 19.019 0.726 -11.714 1.00 79.69 90 VAL A N 1
ATOM 678 C CA . VAL A 1 90 ? 19.000 -0.702 -12.090 1.00 79.69 90 VAL A CA 1
ATOM 679 C C . VAL A 1 90 ? 18.495 -0.880 -13.521 1.00 79.69 90 VAL A C 1
ATOM 681 O O . VAL A 1 90 ? 18.961 -1.757 -14.246 1.00 79.69 90 VAL A O 1
ATOM 684 N N . PHE A 1 91 ? 17.583 -0.012 -13.950 1.00 74.94 91 PHE A N 1
ATOM 685 C CA . PHE A 1 91 ? 16.980 -0.052 -15.278 1.00 74.94 91 PHE A CA 1
ATOM 686 C C . PHE A 1 91 ? 17.679 0.873 -16.280 1.00 74.94 91 PHE A C 1
ATOM 688 O O . PHE A 1 91 ? 17.222 0.987 -17.415 1.00 74.94 91 PHE A O 1
ATOM 695 N N . SER A 1 92 ? 18.795 1.503 -15.886 1.00 72.62 92 SER A N 1
ATOM 696 C CA . SER A 1 92 ? 19.498 2.505 -16.702 1.00 72.62 92 SER A CA 1
ATOM 697 C C . SER A 1 92 ? 18.562 3.624 -17.178 1.00 72.62 92 SER A C 1
ATOM 699 O O . SER A 1 92 ? 18.649 4.077 -18.317 1.00 72.62 92 SER A O 1
ATOM 701 N N . ILE A 1 93 ? 17.628 4.029 -16.312 1.00 61.62 93 ILE A N 1
ATOM 702 C CA . ILE A 1 93 ? 16.743 5.166 -16.558 1.00 61.62 93 ILE A CA 1
ATOM 703 C C . ILE A 1 93 ? 17.532 6.427 -16.193 1.00 61.62 93 ILE A C 1
ATOM 705 O O . ILE A 1 93 ? 17.622 6.797 -15.021 1.00 61.62 93 ILE A O 1
ATOM 709 N N . ASP A 1 94 ? 18.146 7.061 -17.193 1.00 51.22 94 ASP A N 1
ATOM 710 C CA . ASP A 1 94 ? 18.772 8.375 -17.043 1.00 51.22 94 ASP A CA 1
ATOM 711 C C . ASP A 1 94 ? 17.669 9.446 -17.004 1.00 51.22 94 ASP A C 1
ATOM 713 O O . ASP A 1 94 ? 16.793 9.491 -17.868 1.00 51.22 94 ASP A O 1
ATOM 717 N N . HIS A 1 95 ? 17.669 10.299 -15.976 1.00 50.50 95 HIS A N 1
ATOM 718 C CA . HIS A 1 95 ? 16.632 11.312 -15.768 1.00 50.50 95 HIS A CA 1
ATOM 719 C C . HIS A 1 95 ? 16.588 12.352 -16.896 1.00 50.50 95 HIS A C 1
ATOM 721 O O . HIS A 1 95 ? 17.226 13.388 -16.768 1.00 50.50 95 HIS A O 1
ATOM 727 N N . VAL A 1 96 ? 15.782 12.140 -17.937 1.00 42.66 96 VAL A N 1
ATOM 728 C CA . VAL A 1 96 ? 15.153 13.209 -18.731 1.00 42.66 96 VAL A CA 1
ATOM 729 C C . VAL A 1 96 ? 13.922 12.638 -19.429 1.00 42.66 96 VAL A C 1
ATOM 731 O O . VAL A 1 96 ? 14.071 11.988 -20.456 1.00 42.66 96 VAL A O 1
ATOM 734 N N . THR A 1 97 ? 12.710 12.928 -18.952 1.00 37.78 97 THR A N 1
ATOM 735 C CA . THR A 1 97 ? 11.614 13.390 -19.827 1.00 37.78 97 THR A CA 1
ATOM 736 C C . THR A 1 97 ? 10.444 13.896 -18.991 1.00 37.78 97 THR A C 1
ATOM 738 O O . THR A 1 97 ? 10.001 13.233 -18.055 1.00 37.78 97 THR A O 1
ATOM 741 N N . GLU A 1 98 ? 9.953 15.080 -19.348 1.00 39.25 98 GLU A N 1
ATOM 742 C CA . GLU A 1 98 ? 8.623 15.566 -18.979 1.00 39.25 98 GLU A CA 1
ATOM 743 C C . GLU A 1 98 ? 7.580 1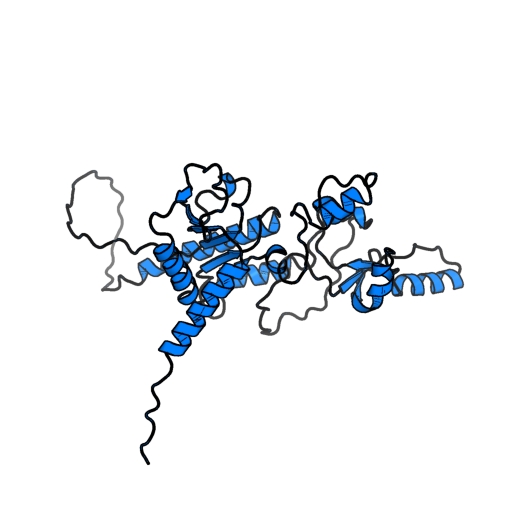4.455 -19.204 1.00 39.25 98 GLU A C 1
ATOM 745 O O . GLU A 1 98 ? 7.673 13.741 -20.212 1.00 39.25 98 GLU A O 1
ATOM 750 N N . PRO A 1 99 ? 6.607 14.282 -18.293 1.00 41.72 99 PRO A N 1
ATOM 751 C CA . PRO A 1 99 ? 5.575 13.271 -18.450 1.00 41.72 99 PRO A CA 1
ATOM 752 C C . PRO A 1 99 ? 4.870 13.474 -19.792 1.00 41.72 99 PRO A C 1
ATOM 754 O O . PRO A 1 99 ? 4.382 14.562 -20.103 1.00 41.72 99 PRO A O 1
ATOM 757 N N . PHE A 1 100 ? 4.823 12.416 -20.604 1.00 36.38 100 PHE A N 1
ATOM 758 C CA . PHE A 1 100 ? 3.940 12.388 -21.762 1.00 36.38 100 PHE A CA 1
ATOM 759 C C . PHE A 1 100 ? 2.524 12.670 -21.246 1.00 36.38 100 PHE A C 1
ATOM 761 O O . PHE A 1 100 ? 2.146 12.081 -20.229 1.00 36.38 100 PHE A O 1
ATOM 768 N N . PRO A 1 101 ? 1.743 13.558 -21.884 1.00 36.28 101 PRO A N 1
ATOM 769 C CA . PRO A 1 101 ? 0.383 13.800 -21.453 1.00 36.28 101 PRO A CA 1
ATOM 770 C C . PRO A 1 101 ? -0.381 12.495 -21.641 1.00 36.28 101 PRO A C 1
ATOM 772 O O . PRO A 1 101 ? -0.749 12.122 -22.757 1.00 36.28 101 PRO A O 1
ATOM 775 N N . THR A 1 102 ? -0.611 11.783 -20.542 1.00 37.53 102 THR A N 1
ATOM 776 C CA . THR A 1 102 ? -1.715 10.845 -20.460 1.00 37.53 102 THR A CA 1
ATOM 777 C C . THR A 1 102 ? -2.919 11.668 -20.881 1.00 37.53 102 THR A C 1
ATOM 779 O O . THR A 1 102 ? -3.217 12.695 -20.269 1.00 37.53 102 THR A O 1
ATOM 782 N N . SER A 1 103 ? -3.555 11.298 -21.989 1.00 38.53 103 SER A N 1
ATOM 783 C CA . SER A 1 103 ? -4.818 11.888 -22.411 1.00 38.53 103 SER A CA 1
ATOM 784 C C . SER A 1 103 ? -5.896 11.444 -21.426 1.00 38.53 103 SER A C 1
ATOM 786 O O . SER A 1 103 ? -6.782 10.660 -21.755 1.00 38.53 103 SER A O 1
ATOM 788 N N . THR A 1 104 ? -5.786 11.901 -20.187 1.00 40.16 104 THR A N 1
ATOM 789 C CA . THR A 1 104 ? -6.837 11.836 -19.199 1.00 40.16 104 THR A CA 1
ATOM 790 C C . THR A 1 104 ? -7.613 13.116 -19.426 1.00 40.16 104 THR A C 1
ATOM 792 O O . THR A 1 104 ? -7.229 14.201 -18.993 1.00 40.16 104 THR A O 1
ATOM 795 N N . SER A 1 105 ? -8.680 13.004 -20.214 1.00 38.53 105 SER A N 1
ATOM 796 C CA . SER A 1 105 ? -9.772 13.970 -20.172 1.00 38.53 105 SER A CA 1
ATOM 797 C C . SER A 1 105 ? -10.030 14.351 -18.715 1.00 38.53 105 SER A C 1
ATOM 799 O O . SER A 1 105 ? -10.099 13.451 -17.875 1.00 38.53 105 SER A O 1
ATOM 801 N N . ALA A 1 106 ? -10.165 15.650 -18.427 1.00 36.47 106 ALA A N 1
ATOM 802 C CA . ALA A 1 106 ? -10.567 16.145 -17.112 1.00 36.47 106 ALA A CA 1
ATOM 803 C C . ALA A 1 106 ? -11.659 15.225 -16.530 1.00 36.47 106 ALA A C 1
ATOM 805 O O . ALA A 1 106 ? -12.622 14.938 -17.256 1.00 36.47 106 ALA A O 1
ATOM 806 N N . PRO A 1 107 ? -11.504 14.707 -15.296 1.00 42.19 107 PRO A N 1
ATOM 807 C CA . PRO A 1 107 ? -12.396 13.683 -14.778 1.00 42.19 107 PRO A CA 1
ATOM 808 C C . PRO A 1 107 ? -13.820 14.236 -14.733 1.00 42.19 107 PRO A C 1
ATOM 810 O O . PRO A 1 107 ? -14.179 15.094 -13.929 1.00 42.19 107 PRO A O 1
ATOM 813 N N . THR A 1 108 ? -14.635 13.749 -15.661 1.00 44.34 108 THR A N 1
ATOM 814 C CA . THR A 1 108 ? -16.065 14.014 -15.753 1.00 44.34 108 THR A CA 1
ATOM 815 C C . THR A 1 108 ? -16.733 13.136 -14.708 1.00 44.34 108 THR A C 1
ATOM 817 O O . THR A 1 108 ? -16.983 11.973 -14.977 1.00 44.34 108 THR A O 1
ATOM 820 N N . ASP A 1 109 ? -16.936 13.662 -13.494 1.00 52.03 109 ASP A N 1
ATOM 821 C CA . ASP A 1 109 ? -17.686 13.049 -12.371 1.00 52.03 109 ASP A CA 1
ATOM 822 C C . ASP A 1 109 ? -17.400 11.543 -12.122 1.00 52.03 109 ASP A C 1
ATOM 824 O O . ASP A 1 109 ? -18.231 10.818 -11.576 1.00 52.03 109 ASP A O 1
ATOM 828 N N . GLN A 1 110 ? -16.221 11.060 -12.534 1.00 56.50 110 GLN A N 1
ATOM 829 C CA . GLN A 1 110 ? -15.865 9.647 -12.514 1.00 56.50 110 GLN A CA 1
ATOM 830 C C . GLN A 1 110 ? -15.570 9.253 -11.065 1.00 56.50 110 GLN A C 1
ATOM 832 O O . GLN A 1 110 ? -14.810 9.926 -10.361 1.00 56.50 110 GLN A O 1
ATOM 837 N N . GLU A 1 111 ? -16.221 8.192 -10.583 1.00 67.88 111 GLU A N 1
ATOM 838 C CA . GLU A 1 111 ? -16.028 7.708 -9.219 1.00 67.88 111 GLU A CA 1
ATOM 839 C C . GLU A 1 111 ? -14.556 7.353 -8.999 1.00 67.88 111 GLU A C 1
ATOM 841 O O . GLU A 1 111 ? -14.006 6.455 -9.633 1.00 67.88 111 GLU A O 1
ATOM 846 N N . VAL A 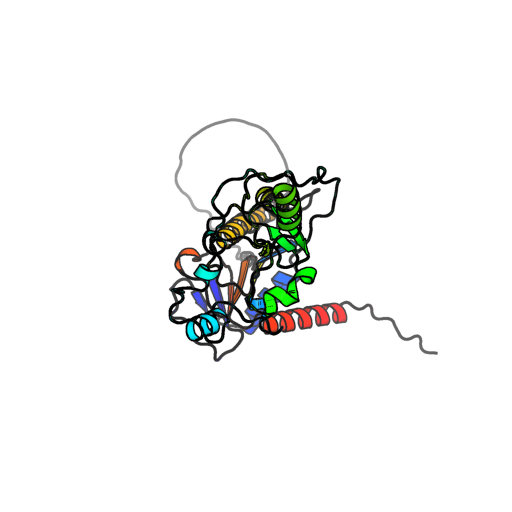1 112 ? -13.905 8.075 -8.091 1.00 73.75 112 VAL A N 1
ATOM 847 C CA . VAL A 1 112 ? -12.518 7.788 -7.719 1.00 73.75 112 VAL A CA 1
ATOM 848 C C . VAL A 1 112 ? -12.408 6.379 -7.147 1.00 73.75 112 VAL A C 1
ATOM 850 O O . VAL A 1 112 ? -13.238 5.983 -6.317 1.00 73.75 112 VAL A O 1
ATOM 853 N N . PRO A 1 113 ? -11.372 5.633 -7.557 1.00 84.94 113 PRO A N 1
ATOM 854 C CA . PRO A 1 113 ? -11.192 4.258 -7.137 1.00 84.94 113 PRO A CA 1
ATOM 855 C C . PRO A 1 113 ? -11.002 4.158 -5.622 1.00 84.94 113 PRO A C 1
ATOM 857 O O . PRO A 1 113 ? -10.296 4.948 -5.003 1.00 84.94 113 PRO A O 1
ATOM 860 N N . ARG A 1 114 ? -11.593 3.118 -5.023 1.00 87.31 114 ARG A N 1
ATOM 861 C CA . ARG A 1 114 ? -11.433 2.816 -3.587 1.00 87.31 114 ARG A CA 1
ATOM 862 C C . ARG A 1 114 ? -10.039 2.296 -3.222 1.00 87.31 114 ARG A C 1
ATOM 864 O O . ARG A 1 114 ? -9.676 2.320 -2.054 1.00 87.31 114 ARG A O 1
ATOM 871 N N . CYS A 1 115 ? -9.290 1.781 -4.196 1.00 89.94 115 CYS A N 1
ATOM 872 C CA . CYS A 1 115 ? -7.950 1.238 -4.004 1.00 89.94 115 CYS A CA 1
ATOM 873 C C . CYS A 1 115 ? -6.963 2.021 -4.867 1.00 89.94 115 CYS A C 1
ATOM 875 O O . CYS A 1 115 ? -7.112 2.065 -6.087 1.00 89.94 115 CYS A O 1
ATOM 877 N N . ILE A 1 116 ? -5.958 2.618 -4.227 1.00 90.12 116 ILE A N 1
ATOM 878 C CA . ILE A 1 116 ? -4.990 3.503 -4.876 1.00 90.12 116 ILE A CA 1
ATOM 879 C C . ILE A 1 116 ? -3.604 2.848 -4.785 1.00 90.12 116 ILE A C 1
ATOM 881 O O . ILE A 1 116 ? -3.038 2.768 -3.690 1.00 90.12 116 ILE A O 1
ATOM 885 N N . PRO A 1 117 ? -3.038 2.357 -5.900 1.00 88.19 117 PRO A N 1
ATOM 886 C CA . PRO A 1 117 ? -1.715 1.747 -5.899 1.00 88.19 117 PRO A CA 1
ATOM 887 C C . PRO A 1 117 ? -0.615 2.821 -5.841 1.00 88.19 117 PRO A C 1
ATOM 889 O O . PRO A 1 117 ? -0.179 3.348 -6.859 1.00 88.19 117 PRO A O 1
ATOM 892 N N . LEU A 1 118 ? -0.126 3.118 -4.634 1.00 87.19 118 LEU A N 1
ATOM 893 C CA . LEU A 1 118 ? 0.903 4.146 -4.382 1.00 87.19 118 LEU A CA 1
ATOM 894 C C . LEU A 1 118 ? 2.296 3.834 -4.961 1.00 87.19 118 LEU A C 1
ATOM 896 O O . LEU A 1 118 ? 3.193 4.671 -4.896 1.00 87.19 118 LEU A O 1
ATOM 900 N N . TYR A 1 119 ? 2.504 2.614 -5.451 1.00 86.12 119 TYR A N 1
ATOM 901 C CA . TYR A 1 119 ? 3.790 2.142 -5.971 1.00 86.12 119 TYR A CA 1
ATOM 902 C C . TYR A 1 119 ? 3.706 1.672 -7.423 1.00 86.12 119 TYR A C 1
ATOM 904 O O . TYR A 1 119 ? 4.611 0.991 -7.899 1.00 86.12 119 TYR A O 1
ATOM 912 N N . GLY A 1 120 ? 2.633 2.032 -8.127 1.00 85.00 120 GLY A N 1
ATOM 913 C CA . GLY A 1 120 ? 2.374 1.568 -9.486 1.00 85.00 120 GLY A CA 1
ATOM 914 C C . GLY A 1 120 ? 1.784 0.159 -9.536 1.00 85.00 120 GLY A C 1
ATOM 915 O O . GLY A 1 120 ? 1.270 -0.364 -8.544 1.00 85.00 120 GLY A O 1
ATOM 916 N N . SER A 1 121 ? 1.819 -0.444 -10.722 1.00 84.06 121 SER A N 1
ATOM 917 C CA . SER A 1 121 ? 1.169 -1.720 -11.011 1.00 84.06 121 SER A CA 1
ATOM 918 C C . SER A 1 121 ? 2.041 -2.580 -11.913 1.00 84.06 121 SER A C 1
ATOM 920 O O . SER A 1 121 ? 2.559 -2.126 -12.928 1.00 84.06 121 SER A O 1
ATOM 922 N N . VAL A 1 122 ? 2.127 -3.868 -11.587 1.00 87.56 122 VAL A N 1
ATOM 923 C CA . VAL A 1 122 ? 2.787 -4.867 -12.440 1.00 87.56 122 VAL A CA 1
ATOM 924 C C . VAL A 1 122 ? 1.921 -5.294 -13.626 1.00 87.56 122 VAL A C 1
ATOM 926 O O . VAL A 1 122 ? 2.337 -6.136 -14.405 1.00 87.56 122 VAL A O 1
ATOM 929 N N . GLN A 1 123 ? 0.722 -4.733 -13.798 1.00 90.19 123 GLN A N 1
ATOM 930 C CA . GLN A 1 123 ? -0.117 -5.016 -14.965 1.00 90.19 123 GLN A CA 1
ATOM 931 C C . GLN A 1 123 ? 0.512 -4.517 -16.273 1.00 90.19 123 GLN A C 1
ATOM 933 O O . GLN A 1 123 ? 0.271 -5.093 -17.335 1.00 90.19 123 GLN A O 1
ATOM 938 N N . TRP A 1 124 ? 1.324 -3.464 -16.188 1.00 90.94 124 TRP A N 1
ATOM 939 C CA . TRP A 1 124 ? 1.905 -2.783 -17.336 1.00 90.94 124 TRP A CA 1
ATOM 940 C C . TRP A 1 124 ? 3.430 -2.788 -17.257 1.00 90.94 124 TRP A C 1
ATOM 942 O O . TRP A 1 124 ? 4.017 -2.775 -16.173 1.00 90.94 124 TRP A O 1
ATOM 952 N N . ILE A 1 125 ? 4.072 -2.791 -18.419 1.00 91.31 125 ILE A N 1
ATOM 953 C CA . ILE A 1 125 ? 5.519 -2.692 -18.592 1.00 91.31 125 ILE A CA 1
ATOM 954 C C . ILE A 1 125 ? 5.820 -1.484 -19.490 1.00 91.31 125 ILE A C 1
ATOM 956 O O . ILE A 1 125 ? 5.109 -1.235 -20.460 1.00 91.31 125 ILE A O 1
ATOM 960 N N . GLN A 1 126 ? 6.840 -0.705 -19.155 1.00 91.12 126 GLN A N 1
ATOM 961 C CA . GLN A 1 126 ? 7.169 0.578 -19.766 1.00 91.12 126 GLN A CA 1
ATOM 962 C C . GLN A 1 126 ? 8.550 0.532 -20.416 1.00 91.12 126 GLN A C 1
ATOM 964 O O . GLN A 1 126 ? 9.494 -0.037 -19.867 1.00 91.12 126 GLN A O 1
ATOM 969 N N . CYS A 1 127 ? 8.676 1.122 -21.605 1.00 90.81 127 CYS A N 1
ATOM 970 C CA . CYS A 1 127 ? 9.959 1.235 -22.293 1.00 90.81 127 CYS A CA 1
ATOM 971 C C . CYS A 1 127 ? 10.816 2.371 -21.727 1.00 90.81 127 CYS A C 1
ATOM 973 O O . CYS A 1 127 ? 10.373 3.514 -21.721 1.00 90.81 127 CYS A O 1
ATOM 975 N N . THR A 1 128 ? 12.079 2.091 -21.400 1.00 87.44 128 THR A N 1
ATOM 976 C CA . THR A 1 128 ? 13.036 3.098 -20.901 1.00 87.44 128 THR A CA 1
ATOM 977 C C . THR A 1 128 ? 13.436 4.172 -21.919 1.00 87.44 128 THR A C 1
ATOM 979 O O . THR A 1 128 ? 14.008 5.182 -21.529 1.00 87.44 128 THR A O 1
ATOM 982 N N . LEU A 1 129 ? 13.182 3.966 -23.220 1.00 86.88 129 LEU A N 1
ATOM 983 C CA . LEU A 1 129 ? 13.557 4.917 -24.280 1.00 86.88 129 LEU A CA 1
ATOM 984 C C . LEU A 1 129 ? 12.366 5.700 -24.832 1.00 86.88 129 LEU A C 1
ATOM 986 O O . LEU A 1 129 ? 12.399 6.921 -24.899 1.00 86.88 129 LEU A O 1
ATOM 990 N N . CYS A 1 130 ? 11.323 4.997 -25.279 1.00 88.62 130 CYS A N 1
ATOM 991 C CA . CYS A 1 130 ? 10.160 5.632 -25.910 1.00 88.62 130 CYS A CA 1
ATOM 992 C C . CYS A 1 130 ? 8.988 5.869 -24.947 1.00 88.62 130 CYS A C 1
ATOM 994 O O . CYS A 1 130 ? 7.970 6.399 -25.376 1.00 88.62 130 CYS A O 1
ATOM 996 N N . MET A 1 131 ? 9.100 5.427 -23.687 1.00 87.50 131 MET A N 1
ATOM 997 C CA . MET A 1 131 ? 8.090 5.582 -22.627 1.00 87.50 131 MET A CA 1
ATOM 998 C C . MET A 1 131 ? 6.713 4.960 -22.913 1.00 87.50 131 MET A C 1
ATOM 1000 O O . MET A 1 131 ? 5.784 5.136 -22.130 1.00 87.50 131 MET A O 1
ATOM 1004 N N . LEU A 1 132 ? 6.570 4.182 -23.992 1.00 90.56 132 LEU A N 1
ATOM 1005 C CA . LEU A 1 132 ? 5.320 3.493 -24.297 1.00 90.56 132 LEU A CA 1
ATOM 1006 C C . LEU A 1 132 ? 5.060 2.338 -23.316 1.00 90.56 132 LEU A C 1
ATOM 1008 O O . LEU A 1 132 ? 5.986 1.608 -22.944 1.00 90.56 132 LEU A O 1
ATOM 1012 N N . LEU A 1 133 ? 3.789 2.187 -22.936 1.00 91.62 133 LEU A N 1
ATOM 1013 C CA . LEU A 1 133 ? 3.276 1.128 -22.070 1.00 91.62 133 LEU A CA 1
ATOM 1014 C C . LEU A 1 133 ? 2.772 -0.068 -22.887 1.00 91.62 133 LEU A C 1
ATOM 1016 O O . LEU A 1 133 ? 2.108 0.094 -23.910 1.00 91.62 133 LEU A O 1
ATOM 1020 N N . PHE A 1 134 ? 3.040 -1.265 -22.379 1.00 92.25 134 PHE A N 1
ATOM 1021 C CA . PHE A 1 134 ? 2.590 -2.548 -22.916 1.00 92.25 134 PHE A CA 1
ATOM 1022 C C . PHE A 1 134 ? 2.021 -3.408 -21.785 1.00 92.25 134 PHE A C 1
ATOM 1024 O O . PHE A 1 134 ? 2.314 -3.165 -20.611 1.00 92.25 134 PHE A O 1
ATOM 1031 N N . SER A 1 135 ? 1.208 -4.414 -22.107 1.00 94.00 135 SER A N 1
ATOM 1032 C CA . SER A 1 135 ? 0.731 -5.353 -21.088 1.00 94.00 135 SER A CA 1
ATOM 1033 C C . SER A 1 135 ? 1.883 -6.229 -20.604 1.00 94.00 135 SER A C 1
ATOM 1035 O O . SER A 1 135 ? 2.628 -6.775 -21.414 1.00 94.00 135 SER A O 1
ATOM 1037 N N . LEU A 1 136 ? 2.024 -6.412 -19.287 1.00 91.88 136 LEU A N 1
ATOM 1038 C CA . LEU A 1 136 ? 3.018 -7.345 -18.744 1.00 91.88 136 LEU A CA 1
ATOM 1039 C C . LEU A 1 136 ? 2.761 -8.779 -19.236 1.00 91.88 136 LEU A C 1
ATOM 1041 O O . LEU A 1 136 ? 3.713 -9.523 -19.465 1.00 91.88 136 LEU A O 1
ATOM 1045 N N . GLN A 1 137 ? 1.487 -9.151 -19.417 1.00 93.06 137 GLN A N 1
ATOM 1046 C CA . GLN A 1 137 ? 1.072 -10.502 -19.814 1.00 93.06 137 GLN A CA 1
ATOM 1047 C C . GLN A 1 137 ? 1.750 -10.958 -21.110 1.00 93.06 137 GLN A C 1
ATOM 1049 O O . GLN A 1 137 ? 2.230 -12.086 -21.183 1.00 93.06 137 GLN A O 1
ATOM 1054 N N . ASP A 1 138 ? 1.902 -10.052 -22.076 1.00 93.12 138 ASP A N 1
ATOM 1055 C CA . ASP A 1 138 ? 2.520 -10.333 -23.379 1.00 93.12 138 ASP A CA 1
ATOM 1056 C C . ASP A 1 138 ? 4.030 -10.628 -23.284 1.00 93.12 138 ASP A C 1
ATOM 1058 O O . ASP A 1 138 ? 4.662 -11.055 -24.251 1.00 93.12 138 ASP A O 1
ATOM 1062 N N . HIS A 1 139 ? 4.634 -10.393 -22.117 1.00 91.69 139 HIS A N 1
ATOM 1063 C CA . HIS A 1 139 ? 6.073 -10.476 -21.892 1.00 91.69 139 HIS A CA 1
ATOM 1064 C C . HIS A 1 139 ? 6.471 -11.428 -20.751 1.00 91.69 139 HIS A C 1
ATOM 1066 O O . HIS A 1 139 ? 7.657 -11.498 -20.410 1.00 91.69 139 HIS A O 1
ATOM 1072 N N . ILE A 1 140 ? 5.522 -12.187 -20.183 1.00 91.44 140 ILE A N 1
ATOM 1073 C CA . ILE A 1 140 ? 5.771 -13.110 -19.059 1.00 91.44 140 ILE A CA 1
ATOM 1074 C C . ILE A 1 140 ? 6.836 -14.154 -19.399 1.00 91.44 140 ILE A C 1
ATOM 1076 O O . ILE A 1 140 ? 7.728 -14.382 -18.585 1.00 91.44 140 ILE A O 1
ATOM 1080 N N . ASP A 1 141 ? 6.808 -14.738 -20.598 1.00 90.88 141 ASP A N 1
ATOM 1081 C CA . ASP A 1 141 ? 7.761 -15.789 -20.980 1.00 90.88 141 ASP A CA 1
ATOM 1082 C C . ASP A 1 141 ? 9.211 -15.286 -20.931 1.00 90.88 141 ASP A C 1
ATOM 1084 O O . ASP A 1 141 ? 10.087 -15.923 -20.340 1.00 90.88 141 ASP A O 1
ATOM 1088 N N . SER A 1 142 ? 9.464 -14.085 -21.461 1.00 88.88 142 SER A N 1
ATOM 1089 C CA . SER A 1 142 ? 10.791 -13.461 -21.405 1.00 88.88 142 SER A CA 1
ATOM 1090 C C . SER A 1 142 ? 11.219 -13.202 -19.959 1.00 88.88 142 SER A C 1
ATOM 1092 O O . SER A 1 142 ? 12.339 -13.551 -19.582 1.00 88.88 142 SER A O 1
ATOM 1094 N N . LEU A 1 143 ? 10.323 -12.654 -19.133 1.00 88.44 143 LEU A N 1
ATOM 1095 C CA . LEU A 1 143 ? 10.602 -12.370 -17.722 1.00 88.44 143 LEU A CA 1
ATOM 1096 C C . LEU A 1 143 ? 10.888 -13.651 -16.927 1.00 88.44 143 LEU A C 1
ATOM 1098 O O . LEU A 1 143 ? 11.838 -13.682 -16.148 1.00 88.44 143 LEU A O 1
ATOM 1102 N N . SER A 1 144 ? 10.126 -14.720 -17.171 1.00 88.31 144 SER A N 1
ATOM 1103 C CA . SER A 1 144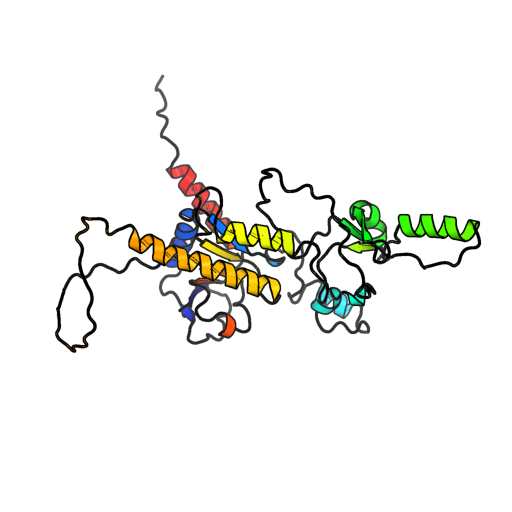 ? 10.303 -16.022 -16.517 1.00 88.31 144 SER A CA 1
ATOM 1104 C C . SER A 1 144 ? 11.655 -16.664 -16.840 1.00 88.31 144 SER A C 1
ATOM 1106 O O . SER A 1 144 ? 12.237 -17.345 -16.000 1.00 88.31 144 SER A O 1
ATOM 1108 N N . SER A 1 145 ? 12.205 -16.377 -18.025 1.00 88.50 145 SER A N 1
ATOM 1109 C CA . SER A 1 145 ? 13.548 -16.808 -18.429 1.00 88.50 145 SER A CA 1
ATOM 1110 C C . SER A 1 145 ? 14.684 -15.955 -17.841 1.00 88.50 145 SER A C 1
ATOM 1112 O O . SER A 1 145 ? 15.855 -16.222 -18.107 1.00 88.50 145 SER A O 1
ATOM 1114 N N . GLY A 1 146 ? 14.364 -14.907 -17.070 1.00 82.81 146 GLY A N 1
ATOM 1115 C CA . GLY A 1 146 ? 15.339 -13.960 -16.522 1.00 82.81 146 GLY A CA 1
ATOM 1116 C C . GLY A 1 146 ? 15.887 -12.959 -17.547 1.00 82.81 146 GLY A C 1
ATOM 1117 O O . GLY A 1 146 ? 16.867 -12.266 -17.269 1.00 82.81 146 GLY A O 1
ATOM 1118 N N . LYS A 1 147 ? 15.276 -12.860 -18.736 1.00 81.69 147 LYS A N 1
ATOM 1119 C CA . LYS A 1 147 ? 15.686 -11.935 -19.798 1.00 81.69 147 LYS A CA 1
ATOM 1120 C C . LYS A 1 147 ? 14.747 -10.734 -19.857 1.00 81.69 147 LYS A C 1
ATOM 1122 O O . LYS A 1 147 ? 13.537 -10.883 -20.028 1.00 81.69 147 LYS A O 1
ATOM 1127 N N . LEU A 1 148 ? 15.314 -9.529 -19.788 1.00 82.88 148 LEU A N 1
ATOM 1128 C CA . LEU A 1 148 ? 14.521 -8.306 -19.894 1.00 82.88 148 LEU A CA 1
ATOM 1129 C C . LEU A 1 148 ? 13.938 -8.165 -21.321 1.00 82.88 148 LEU A C 1
ATOM 1131 O O . LEU A 1 148 ? 14.714 -8.230 -22.284 1.00 82.88 148 LEU A O 1
ATOM 1135 N N . PRO A 1 149 ? 12.612 -7.986 -21.482 1.00 90.69 149 PRO A N 1
ATOM 1136 C CA . PRO A 1 149 ? 11.983 -7.878 -22.795 1.00 90.69 149 PRO A CA 1
ATOM 1137 C C . PRO A 1 149 ? 12.429 -6.614 -23.542 1.00 90.69 149 PRO A C 1
ATOM 1139 O O . PRO A 1 149 ? 12.631 -5.553 -22.946 1.00 90.69 149 PRO A O 1
ATOM 1142 N N . THR A 1 150 ? 12.560 -6.710 -24.864 1.00 91.56 150 THR A N 1
ATOM 1143 C CA . THR A 1 150 ? 12.854 -5.566 -25.740 1.00 91.56 150 THR A CA 1
ATOM 1144 C C . THR A 1 150 ? 11.572 -4.870 -26.176 1.00 91.56 150 THR A C 1
ATOM 1146 O O . THR A 1 150 ? 10.557 -5.521 -26.417 1.00 91.56 150 THR A O 1
ATOM 1149 N N . CYS A 1 151 ? 11.623 -3.549 -26.332 1.00 92.75 151 CYS A N 1
ATOM 1150 C CA . CYS A 1 151 ? 10.476 -2.765 -26.770 1.00 92.75 151 CYS A CA 1
ATOM 1151 C C . CYS A 1 151 ? 10.144 -3.036 -28.249 1.00 92.75 151 CYS A C 1
ATOM 1153 O O . CYS A 1 151 ? 10.964 -2.704 -29.111 1.00 92.75 151 CYS A O 1
ATOM 1155 N N . PRO A 1 152 ? 8.934 -3.532 -28.578 1.00 92.62 152 PRO A N 1
ATOM 1156 C CA . PRO A 1 152 ? 8.561 -3.839 -29.958 1.00 92.62 152 PRO A CA 1
ATOM 1157 C C . PRO A 1 152 ? 8.536 -2.588 -30.850 1.00 92.62 152 PRO A C 1
ATOM 1159 O O . PRO A 1 152 ? 8.907 -2.660 -32.021 1.00 92.62 152 PRO A O 1
ATOM 1162 N N . MET A 1 153 ? 8.184 -1.422 -30.296 1.00 92.56 153 MET A N 1
ATOM 1163 C CA . MET A 1 153 ? 8.186 -0.155 -31.036 1.00 92.56 153 MET A CA 1
ATOM 1164 C C . MET A 1 153 ? 9.597 0.343 -31.350 1.00 92.56 153 MET A C 1
ATOM 1166 O O . MET A 1 153 ? 9.859 0.784 -32.471 1.00 92.56 153 MET A O 1
ATOM 1170 N N . CYS A 1 154 ? 10.527 0.247 -30.393 1.00 90.69 154 CYS A N 1
ATOM 1171 C CA . CYS A 1 154 ? 11.926 0.598 -30.639 1.00 90.69 154 CYS A CA 1
ATOM 1172 C C . CYS A 1 154 ? 12.545 -0.354 -31.666 1.00 90.69 154 CYS A C 1
ATOM 1174 O O . CYS A 1 154 ? 13.193 0.109 -32.599 1.00 90.69 154 CYS A O 1
ATOM 1176 N N . THR A 1 155 ? 12.277 -1.659 -31.554 1.00 91.06 155 THR A N 1
ATOM 1177 C CA . THR A 1 155 ? 12.748 -2.659 -32.521 1.00 91.06 155 THR A CA 1
ATOM 1178 C C . THR A 1 155 ? 12.217 -2.383 -33.930 1.00 91.06 155 THR A C 1
ATOM 1180 O O . THR A 1 155 ? 12.985 -2.396 -34.889 1.00 91.06 155 THR A O 1
ATOM 1183 N N . ALA A 1 156 ? 10.924 -2.076 -34.079 1.00 89.38 156 ALA A N 1
ATOM 1184 C CA . ALA A 1 156 ? 10.345 -1.728 -35.377 1.00 89.38 156 ALA A CA 1
ATOM 1185 C C . ALA A 1 156 ? 10.976 -0.456 -35.973 1.00 89.38 156 ALA A C 1
ATOM 1187 O O . ALA A 1 156 ? 11.273 -0.404 -37.169 1.00 89.38 156 ALA A O 1
ATOM 1188 N N . THR A 1 157 ? 11.223 0.550 -35.131 1.00 87.44 157 THR A N 1
ATOM 1189 C CA . THR A 1 157 ? 11.848 1.816 -35.541 1.00 87.44 157 THR A CA 1
ATOM 1190 C C . THR A 1 157 ? 13.289 1.604 -36.002 1.00 87.44 157 THR A C 1
ATOM 1192 O O . THR A 1 157 ? 13.680 2.108 -37.055 1.00 87.44 157 THR A O 1
ATOM 1195 N N . GLU A 1 158 ? 14.070 0.816 -35.264 1.00 86.38 158 GLU A N 1
ATOM 1196 C CA . GLU A 1 158 ? 15.463 0.513 -35.597 1.00 86.38 158 GLU A CA 1
ATOM 1197 C C . GLU A 1 158 ? 15.585 -0.279 -36.907 1.00 86.38 158 GLU A C 1
ATOM 1199 O O . GLU A 1 158 ? 16.410 0.060 -37.757 1.00 86.38 158 GLU A O 1
ATOM 1204 N N . LEU A 1 159 ? 14.703 -1.260 -37.136 1.00 86.62 159 LEU A N 1
ATOM 1205 C CA . LEU A 1 159 ? 14.624 -1.980 -38.413 1.00 86.62 159 LEU A CA 1
ATOM 1206 C C . LEU A 1 159 ? 14.320 -1.039 -39.589 1.00 86.62 159 LEU A C 1
ATOM 1208 O O . LEU A 1 159 ? 14.879 -1.202 -40.676 1.00 86.62 159 LEU A O 1
ATOM 1212 N N . GLY A 1 160 ? 13.450 -0.046 -39.382 1.00 85.19 160 GLY A N 1
ATOM 1213 C CA . GLY A 1 160 ? 13.166 0.995 -40.370 1.00 85.19 160 GLY A CA 1
ATOM 1214 C C . GLY A 1 160 ? 14.389 1.866 -40.669 1.00 85.19 160 GLY A C 1
ATOM 1215 O O . GLY A 1 160 ? 14.746 2.049 -41.832 1.00 85.19 160 GLY A O 1
ATOM 1216 N N . GLN A 1 161 ? 15.074 2.346 -39.628 1.00 84.12 161 GLN A N 1
ATOM 1217 C CA . GLN A 1 161 ? 16.272 3.184 -39.753 1.00 84.12 161 GLN A CA 1
ATOM 1218 C C . GLN A 1 161 ? 17.435 2.454 -40.431 1.00 84.12 161 GLN A C 1
ATOM 1220 O O . GLN A 1 161 ? 18.101 3.033 -41.289 1.00 84.12 161 GLN A O 1
ATOM 1225 N N . GLN A 1 162 ? 17.641 1.173 -40.114 1.00 85.44 162 GLN A N 1
ATOM 1226 C CA . GLN A 1 162 ? 18.693 0.356 -40.716 1.00 85.44 162 GLN A CA 1
ATOM 1227 C C . GLN A 1 162 ? 18.489 0.186 -42.226 1.00 85.44 162 GLN A C 1
ATOM 1229 O O . GLN A 1 162 ? 19.449 0.267 -42.991 1.00 85.44 162 GLN A O 1
ATOM 1234 N N . ARG A 1 163 ? 17.238 0.020 -42.678 1.00 85.44 163 ARG A N 1
ATOM 1235 C CA . ARG A 1 163 ? 16.905 -0.023 -44.114 1.00 85.44 163 ARG A CA 1
ATOM 1236 C C . ARG A 1 163 ? 17.177 1.303 -44.824 1.00 85.44 163 ARG A C 1
ATOM 1238 O O . ARG A 1 163 ? 17.457 1.298 -46.016 1.00 85.44 163 ARG A O 1
ATOM 1245 N N . MET A 1 164 ? 17.100 2.417 -44.100 1.00 83.25 164 MET A N 1
ATOM 1246 C CA . MET A 1 164 ? 17.348 3.765 -44.620 1.00 83.25 164 MET A CA 1
ATOM 1247 C C . MET A 1 164 ? 18.805 4.230 -44.446 1.00 83.25 164 MET A C 1
ATOM 1249 O O . MET A 1 164 ? 19.121 5.362 -44.801 1.00 83.25 164 MET A O 1
ATOM 1253 N N . GLY A 1 165 ? 19.695 3.393 -43.898 1.00 80.00 165 GLY A N 1
ATOM 1254 C CA . GLY A 1 165 ? 21.098 3.751 -43.653 1.00 80.00 165 GLY A CA 1
ATOM 1255 C C . GLY A 1 165 ? 21.302 4.821 -42.570 1.00 80.00 165 GLY A C 1
ATOM 1256 O O . GLY A 1 165 ? 22.346 5.470 -42.542 1.00 80.00 165 GLY A O 1
ATOM 1257 N N . LEU A 1 166 ? 20.315 5.031 -41.691 1.00 82.38 166 LEU A N 1
ATOM 1258 C CA . LEU A 1 166 ? 20.392 5.994 -40.590 1.00 82.38 166 LEU A CA 1
ATOM 1259 C C . LEU A 1 166 ? 21.131 5.402 -39.376 1.00 82.38 166 LEU A C 1
ATOM 1261 O O . LEU A 1 166 ? 21.201 4.186 -39.193 1.00 82.38 166 LEU A O 1
ATOM 1265 N N . ARG A 1 167 ? 21.682 6.279 -38.525 1.00 74.44 167 ARG A N 1
ATOM 1266 C CA . ARG A 1 167 ? 22.373 5.893 -37.281 1.00 74.44 167 ARG A CA 1
ATOM 1267 C C . ARG A 1 167 ? 21.401 5.191 -36.323 1.00 74.44 167 ARG A C 1
ATOM 1269 O O . ARG A 1 167 ? 20.307 5.698 -36.119 1.00 74.44 167 ARG A O 1
ATOM 1276 N N . GLN A 1 168 ? 21.833 4.092 -35.697 1.00 70.38 168 GLN A N 1
ATOM 1277 C CA . GLN A 1 168 ? 21.071 3.328 -34.695 1.00 70.38 168 GLN A CA 1
ATOM 1278 C C . GLN A 1 168 ? 21.110 4.002 -33.310 1.00 70.38 168 GLN A C 1
ATOM 1280 O O . GLN A 1 168 ? 22.167 4.477 -32.886 1.00 70.38 168 GLN A O 1
ATOM 1285 N N . TRP A 1 169 ? 19.960 4.066 -32.624 1.00 65.12 169 TRP A N 1
ATOM 1286 C CA . TRP A 1 169 ? 19.784 4.748 -31.322 1.00 65.12 169 TRP A CA 1
ATOM 1287 C C . TRP A 1 169 ? 19.691 3.769 -30.136 1.00 65.12 169 TRP A C 1
ATOM 1289 O O . TRP A 1 169 ? 19.554 4.195 -28.992 1.00 65.12 169 TRP A O 1
ATOM 1299 N N . GLY A 1 170 ? 19.833 2.467 -30.404 1.00 72.31 170 GLY A N 1
ATOM 1300 C CA . GLY A 1 170 ? 19.767 1.402 -29.408 1.00 72.31 170 GLY A CA 1
ATOM 1301 C C . GLY A 1 170 ? 18.347 0.884 -29.164 1.00 72.31 170 GLY A C 1
ATOM 1302 O O . GLY A 1 170 ? 17.350 1.578 -29.367 1.00 72.31 170 GLY A O 1
ATOM 1303 N N . MET A 1 171 ? 18.258 -0.369 -28.712 1.00 82.62 171 MET A N 1
ATOM 1304 C CA . MET A 1 171 ? 16.989 -1.022 -28.389 1.00 82.62 171 MET A CA 1
ATOM 1305 C C . MET A 1 171 ? 16.536 -0.684 -26.971 1.00 82.62 171 MET A C 1
ATOM 1307 O O . MET A 1 171 ? 17.219 -1.002 -25.994 1.00 82.62 171 MET A O 1
ATOM 1311 N N . GLY A 1 172 ? 15.340 -0.105 -26.861 1.00 87.38 172 GLY A N 1
ATOM 1312 C CA . GLY A 1 172 ? 14.708 0.153 -25.572 1.00 87.38 172 GLY A CA 1
ATOM 1313 C C . GLY A 1 172 ? 14.365 -1.143 -24.852 1.00 87.38 172 GLY A C 1
ATOM 1314 O O . GLY A 1 172 ? 13.943 -2.120 -25.478 1.00 87.38 172 GLY A O 1
ATOM 1315 N N . LYS A 1 173 ? 14.543 -1.147 -23.532 1.00 89.25 173 LYS A N 1
ATOM 1316 C CA . LYS A 1 173 ? 14.193 -2.282 -22.676 1.00 89.25 173 LYS A CA 1
ATOM 1317 C C . LYS A 1 173 ? 12.899 -1.977 -21.936 1.00 89.25 173 LYS A C 1
ATOM 1319 O O . LYS A 1 173 ? 12.634 -0.823 -21.606 1.00 89.25 173 LYS A O 1
ATOM 1324 N N . LEU A 1 174 ? 12.093 -3.006 -21.707 1.00 91.00 174 LEU A N 1
ATOM 1325 C CA . LEU A 1 174 ? 10.828 -2.891 -20.993 1.00 91.00 174 LEU A CA 1
ATOM 1326 C C . LEU A 1 174 ? 11.035 -3.230 -19.509 1.00 91.00 174 LEU A C 1
ATOM 1328 O O . LEU A 1 174 ? 11.587 -4.285 -19.200 1.00 91.00 174 LEU A O 1
ATOM 1332 N N . HIS A 1 175 ? 10.581 -2.367 -18.598 1.00 88.00 175 HIS A N 1
ATOM 1333 C CA . HIS A 1 175 ? 10.565 -2.612 -17.150 1.00 88.00 175 HIS A CA 1
ATOM 1334 C C . HIS A 1 175 ? 9.146 -2.494 -16.576 1.00 88.00 175 HIS A C 1
ATOM 1336 O O . HIS A 1 175 ? 8.344 -1.735 -17.116 1.00 88.00 175 HIS A O 1
ATOM 1342 N N . PRO A 1 176 ? 8.781 -3.218 -15.502 1.00 89.31 176 PRO A N 1
ATOM 1343 C CA . PRO A 1 176 ? 7.453 -3.090 -14.896 1.00 89.31 176 PRO A CA 1
ATOM 1344 C C . PRO A 1 176 ? 7.141 -1.642 -14.501 1.00 89.31 176 PRO A C 1
ATOM 1346 O O . PRO A 1 176 ? 8.023 -0.955 -13.987 1.00 89.31 176 PRO A O 1
ATOM 1349 N N . SER A 1 177 ? 5.901 -1.190 -14.708 1.00 87.50 177 SER A N 1
ATOM 1350 C CA . SER A 1 177 ? 5.444 0.172 -14.384 1.00 87.50 177 SER A CA 1
ATOM 1351 C C . SER A 1 177 ? 5.189 0.328 -12.877 1.00 87.50 177 SER A C 1
ATOM 1353 O O . SER A 1 177 ? 4.067 0.493 -12.390 1.00 87.50 177 SER A O 1
ATOM 1355 N N . ILE A 1 178 ? 6.274 0.205 -12.119 1.00 87.94 178 ILE A N 1
ATOM 1356 C CA . ILE A 1 178 ? 6.336 0.405 -10.675 1.00 87.94 178 ILE A CA 1
ATOM 1357 C C . ILE A 1 178 ? 7.105 1.686 -10.375 1.00 87.94 178 ILE A C 1
ATOM 1359 O O . ILE A 1 178 ? 7.953 2.113 -11.151 1.00 87.94 178 ILE A O 1
ATOM 1363 N N . VAL A 1 179 ? 6.829 2.286 -9.226 1.00 86.31 179 VAL A N 1
ATOM 1364 C CA . VAL A 1 179 ? 7.510 3.507 -8.791 1.00 86.31 179 VAL A CA 1
ATOM 1365 C C . VAL A 1 179 ? 8.864 3.134 -8.201 1.00 86.31 179 VAL A C 1
ATOM 1367 O O . VAL A 1 179 ? 8.929 2.470 -7.162 1.00 86.31 179 VAL A O 1
ATOM 1370 N N . LEU A 1 180 ? 9.942 3.581 -8.843 1.00 85.12 180 LEU A N 1
ATOM 1371 C CA . LEU A 1 180 ? 11.304 3.289 -8.415 1.00 85.12 180 LEU A CA 1
ATOM 1372 C C . LEU A 1 180 ? 11.848 4.354 -7.453 1.00 85.12 180 LEU A C 1
ATOM 1374 O O . LEU A 1 180 ? 11.422 5.511 -7.412 1.00 85.12 180 LEU A O 1
ATOM 1378 N N . TYR A 1 181 ? 12.835 3.971 -6.647 1.00 82.50 181 TYR A N 1
ATOM 1379 C CA . TYR A 1 181 ? 13.575 4.910 -5.816 1.00 82.50 181 TYR A CA 1
ATOM 1380 C C . TYR A 1 181 ? 14.362 5.889 -6.680 1.00 82.50 181 TYR A C 1
ATOM 1382 O O . TYR A 1 181 ? 15.028 5.501 -7.641 1.00 82.50 181 TYR A O 1
ATOM 1390 N N . ASN A 1 182 ? 14.322 7.153 -6.254 1.00 77.44 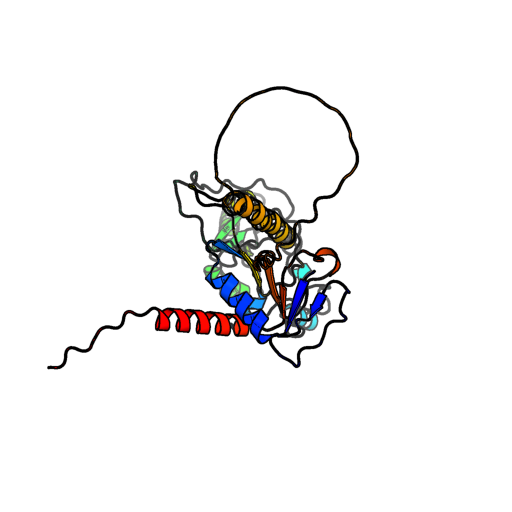182 ASN A N 1
ATOM 1391 C CA . ASN A 1 182 ? 14.863 8.316 -6.955 1.00 77.44 182 ASN A CA 1
ATOM 1392 C C . ASN A 1 182 ? 14.173 8.624 -8.292 1.00 77.44 182 ASN A C 1
ATOM 1394 O O . ASN A 1 182 ? 14.657 9.472 -9.030 1.00 77.44 182 ASN A O 1
ATOM 1398 N N . GLU A 1 183 ? 13.028 8.010 -8.580 1.00 76.62 183 GLU A N 1
ATOM 1399 C CA . GLU A 1 183 ? 12.193 8.376 -9.718 1.00 76.62 183 GLU A CA 1
ATOM 1400 C C . GLU A 1 183 ? 11.039 9.292 -9.288 1.00 76.62 183 GLU A C 1
ATOM 1402 O O . GLU A 1 183 ? 10.555 9.252 -8.149 1.00 76.62 183 GLU A O 1
ATOM 1407 N N . ALA A 1 184 ? 10.585 10.147 -10.203 1.00 72.12 184 ALA A N 1
ATOM 1408 C CA . ALA A 1 184 ? 9.345 10.878 -10.013 1.00 72.12 184 ALA A CA 1
ATOM 1409 C C . ALA A 1 184 ? 8.154 9.927 -10.200 1.00 72.12 184 ALA A C 1
ATOM 1411 O O . ALA A 1 184 ? 8.009 9.286 -11.233 1.00 72.12 184 ALA A O 1
ATOM 1412 N N . HIS A 1 185 ? 7.269 9.864 -9.207 1.00 75.12 185 HIS A N 1
ATOM 1413 C CA . HIS A 1 185 ? 6.026 9.104 -9.316 1.00 75.12 185 HIS A CA 1
ATOM 1414 C C . HIS A 1 185 ? 5.156 9.679 -10.448 1.00 75.12 185 HIS A C 1
ATOM 1416 O O . HIS A 1 185 ? 4.668 10.800 -10.315 1.00 75.12 185 HIS A O 1
ATOM 1422 N N . HIS A 1 186 ? 4.927 8.914 -11.521 1.00 74.81 186 HIS A N 1
ATOM 1423 C CA . HIS A 1 186 ? 4.191 9.377 -12.709 1.00 74.81 186 HIS A CA 1
ATOM 1424 C C . HIS A 1 186 ? 2.804 9.938 -12.373 1.00 74.81 186 HIS A C 1
ATOM 1426 O O . HIS A 1 186 ? 2.439 11.008 -12.843 1.00 74.81 186 HIS A O 1
ATOM 1432 N N . ASN A 1 187 ? 2.080 9.280 -11.463 1.00 76.88 187 ASN A N 1
ATOM 1433 C CA . ASN A 1 187 ? 0.726 9.695 -11.080 1.00 76.88 187 ASN A CA 1
ATOM 1434 C C . ASN A 1 187 ? 0.710 10.508 -9.771 1.00 76.88 187 ASN A C 1
ATOM 1436 O O . ASN A 1 187 ? -0.246 10.417 -9.005 1.00 76.88 187 ASN A O 1
ATOM 1440 N N . ARG A 1 188 ? 1.792 11.238 -9.443 1.00 78.50 188 ARG A N 1
ATOM 1441 C CA . ARG A 1 188 ? 1.895 11.986 -8.173 1.00 78.50 188 ARG A CA 1
ATOM 1442 C C . ARG A 1 188 ? 0.717 12.938 -7.986 1.00 78.50 188 ARG A C 1
ATOM 1444 O O . ARG A 1 188 ? 0.158 12.987 -6.894 1.00 78.50 188 ARG A O 1
ATOM 1451 N N . ASP A 1 189 ? 0.382 13.685 -9.032 1.00 83.56 189 ASP A N 1
ATOM 1452 C CA . ASP A 1 189 ? -0.620 14.747 -8.960 1.00 83.56 189 ASP A CA 1
ATOM 1453 C C . ASP A 1 189 ? -2.025 14.161 -8.799 1.00 83.56 189 ASP A C 1
ATOM 1455 O O . ASP A 1 189 ? -2.761 14.575 -7.907 1.00 83.56 189 ASP A O 1
ATOM 1459 N N . GLU A 1 190 ? -2.345 13.109 -9.557 1.00 85.56 190 GLU A N 1
ATOM 1460 C CA . GLU A 1 190 ? -3.609 12.371 -9.437 1.00 85.56 190 GLU A CA 1
ATOM 1461 C C . GLU A 1 190 ? -3.768 11.735 -8.047 1.00 85.56 190 GLU A C 1
ATOM 1463 O O . GLU A 1 190 ? -4.795 11.904 -7.389 1.00 85.56 190 GLU A O 1
ATOM 1468 N N . VAL A 1 191 ? -2.732 11.048 -7.549 1.00 87.00 191 VAL A N 1
ATOM 1469 C CA . VAL A 1 191 ? -2.734 10.469 -6.194 1.00 87.00 191 VAL A CA 1
ATOM 1470 C C . VAL A 1 191 ? -2.886 11.566 -5.138 1.00 87.00 191 VAL A C 1
ATOM 1472 O O . VAL A 1 191 ? -3.617 11.382 -4.164 1.00 87.00 191 VAL A O 1
ATOM 1475 N N . GLY A 1 192 ? -2.222 12.708 -5.324 1.00 87.06 192 GLY A N 1
ATOM 1476 C CA . GLY A 1 192 ? -2.320 13.865 -4.439 1.00 87.06 192 GLY A CA 1
ATOM 1477 C C . GLY A 1 192 ? -3.728 14.457 -4.395 1.00 87.06 192 GLY A C 1
ATOM 1478 O O . GLY A 1 192 ? -4.235 14.732 -3.307 1.00 87.06 192 GLY A O 1
ATOM 1479 N N . GLU A 1 193 ? -4.383 14.599 -5.547 1.00 87.62 193 GLU A N 1
ATOM 1480 C CA . GLU A 1 193 ? -5.754 15.101 -5.654 1.00 87.62 193 GLU A CA 1
ATOM 1481 C C . GLU A 1 193 ? -6.761 14.142 -5.010 1.00 87.62 193 GLU A C 1
ATOM 1483 O O . GLU A 1 193 ? -7.598 14.564 -4.204 1.00 87.62 193 GLU A O 1
ATOM 1488 N N . ILE A 1 194 ? -6.630 12.838 -5.279 1.00 88.75 194 ILE A N 1
ATOM 1489 C CA . ILE A 1 194 ? -7.447 11.807 -4.633 1.00 88.75 194 ILE A CA 1
ATOM 1490 C C . ILE A 1 194 ? -7.269 11.863 -3.111 1.00 88.75 194 ILE A C 1
ATOM 1492 O O . ILE A 1 194 ? -8.255 11.937 -2.375 1.00 88.75 194 ILE A O 1
ATOM 1496 N N . MET A 1 195 ? -6.022 11.894 -2.636 1.00 88.50 195 MET A N 1
ATOM 1497 C CA . MET A 1 195 ? -5.717 11.952 -1.209 1.00 88.50 195 MET A CA 1
ATOM 1498 C C . MET A 1 195 ? -6.286 13.220 -0.563 1.00 88.50 195 MET A C 1
ATOM 1500 O O . MET A 1 195 ? -6.878 13.150 0.512 1.00 88.50 195 MET A O 1
ATOM 1504 N N . TYR A 1 196 ? -6.148 14.382 -1.209 1.00 86.31 196 TYR A N 1
ATOM 1505 C CA . TYR A 1 196 ? -6.691 15.644 -0.704 1.00 86.31 196 TYR A CA 1
ATOM 1506 C C . TYR A 1 196 ? -8.214 15.594 -0.566 1.00 86.31 196 TYR A C 1
ATOM 1508 O O . TYR A 1 196 ? -8.782 16.046 0.432 1.00 86.31 196 TYR A O 1
ATOM 1516 N N . ARG A 1 197 ? -8.886 14.978 -1.535 1.00 86.31 197 ARG A N 1
ATOM 1517 C CA . ARG A 1 197 ? -10.333 14.793 -1.514 1.00 86.31 197 ARG A CA 1
ATOM 1518 C C . ARG A 1 197 ? -10.785 13.807 -0.431 1.00 86.31 197 ARG A C 1
ATOM 1520 O O . ARG A 1 197 ? -11.813 14.038 0.200 1.00 86.31 197 ARG A O 1
ATOM 1527 N N . ASP A 1 198 ? -10.014 12.758 -0.155 1.00 87.94 198 ASP A N 1
ATOM 1528 C CA . ASP A 1 198 ? -10.288 11.829 0.951 1.00 87.94 198 ASP A CA 1
ATOM 1529 C C . ASP A 1 198 ? -10.045 12.482 2.327 1.00 87.94 198 ASP A C 1
ATOM 1531 O O . ASP A 1 198 ? -10.780 12.227 3.293 1.00 87.94 198 ASP A O 1
ATOM 1535 N N . LEU A 1 199 ? -9.053 13.380 2.405 1.00 85.25 199 LEU A N 1
ATOM 1536 C CA . LEU A 1 199 ? -8.737 14.182 3.588 1.00 85.25 199 LEU A CA 1
ATOM 1537 C C . LEU A 1 199 ? -9.826 15.204 3.914 1.00 85.25 199 LEU A C 1
ATOM 1539 O O . LEU A 1 199 ? -10.197 15.319 5.081 1.00 85.25 199 LEU A O 1
ATOM 1543 N N . MET A 1 200 ? -10.296 15.962 2.921 1.00 81.56 200 MET A N 1
ATOM 1544 C CA . MET A 1 200 ? -11.263 17.051 3.113 1.00 81.56 200 MET A CA 1
ATOM 1545 C C . MET A 1 200 ? -12.717 16.575 3.061 1.00 81.56 200 MET A C 1
ATOM 1547 O O . MET A 1 200 ? -13.596 17.209 3.643 1.00 81.56 200 MET A O 1
ATOM 1551 N N . GLY A 1 201 ? -12.969 15.447 2.400 1.00 77.25 201 GLY A N 1
ATOM 1552 C CA . GLY A 1 201 ? -14.314 15.024 2.049 1.00 77.25 201 GLY A CA 1
ATOM 1553 C C . GLY A 1 201 ? -14.801 15.624 0.732 1.00 77.25 201 GLY A C 1
ATOM 1554 O O . GLY A 1 201 ? -14.198 16.529 0.158 1.00 77.25 201 GLY A O 1
ATOM 1555 N N . PHE A 1 202 ? -15.911 15.092 0.220 1.00 70.69 202 PHE A N 1
ATOM 1556 C CA . PHE A 1 202 ? -16.472 15.475 -1.077 1.00 70.69 202 PHE A CA 1
ATOM 1557 C C . PHE A 1 202 ? -18.001 15.496 -1.031 1.00 70.69 202 PHE A C 1
ATOM 1559 O O . PHE A 1 202 ? -18.611 14.655 -0.366 1.00 70.69 202 PHE A O 1
ATOM 1566 N N . LYS A 1 203 ? -18.626 16.445 -1.748 1.00 72.31 203 LYS A N 1
ATOM 1567 C CA . LYS A 1 203 ? -20.094 16.603 -1.857 1.00 72.31 203 LYS A CA 1
ATOM 1568 C C . LYS A 1 203 ? -20.810 16.567 -0.486 1.00 72.31 203 LYS A C 1
ATOM 1570 O O . LYS A 1 203 ? -21.745 15.799 -0.284 1.00 72.31 203 LYS A O 1
ATOM 1575 N N . GLY A 1 204 ? -20.341 17.366 0.479 1.00 68.31 204 GLY A N 1
ATOM 1576 C CA . GLY A 1 204 ? -20.959 17.492 1.813 1.00 68.31 204 GLY A CA 1
ATOM 1577 C C . GLY A 1 204 ? -20.670 16.343 2.788 1.00 68.31 204 GLY A C 1
ATOM 1578 O O . GLY A 1 204 ? -21.166 16.347 3.912 1.00 68.31 204 GLY A O 1
ATOM 1579 N N . ARG A 1 205 ? -19.854 15.360 2.393 1.00 72.88 205 ARG A N 1
ATOM 1580 C CA . ARG A 1 205 ? -19.305 14.345 3.304 1.00 72.88 205 ARG A CA 1
ATOM 1581 C C . ARG A 1 205 ? -18.061 14.929 3.983 1.00 72.88 205 ARG A C 1
ATOM 1583 O O . ARG A 1 205 ? -17.291 15.601 3.309 1.00 72.88 205 ARG A O 1
ATOM 1590 N N . GLY A 1 206 ? -17.864 14.674 5.281 1.00 78.50 206 GLY A N 1
ATOM 1591 C CA . GLY A 1 206 ? -16.656 15.107 6.015 1.00 78.50 206 GLY A CA 1
ATOM 1592 C C . GLY A 1 206 ? -15.368 14.430 5.519 1.00 78.50 206 GLY A C 1
ATOM 1593 O O . GLY A 1 206 ? -15.423 13.690 4.546 1.00 78.50 206 GLY A O 1
ATOM 1594 N N . GLY A 1 207 ? -14.231 14.629 6.198 1.00 84.50 207 GLY A N 1
ATOM 1595 C CA . GLY A 1 207 ? -12.939 13.927 6.004 1.00 84.50 207 GLY A CA 1
ATOM 1596 C C . GLY A 1 207 ? -12.802 12.676 6.887 1.00 84.50 207 GLY A C 1
ATOM 1597 O O . GLY A 1 207 ? -13.575 12.559 7.836 1.00 84.50 207 GLY A O 1
ATOM 1598 N N . ALA A 1 208 ? -11.988 11.680 6.510 1.00 88.00 208 ALA A N 1
ATOM 1599 C CA . ALA A 1 208 ? -11.978 10.332 7.122 1.00 88.00 208 ALA A CA 1
ATOM 1600 C C . ALA A 1 208 ? -12.090 10.320 8.665 1.00 88.00 208 ALA A C 1
ATOM 1602 O O . ALA A 1 208 ? -11.516 11.177 9.335 1.00 88.00 208 ALA A O 1
ATOM 1603 N N . ASP A 1 209 ? -12.820 9.352 9.230 1.00 89.56 209 ASP A N 1
ATOM 1604 C CA . ASP A 1 209 ? -13.080 9.267 10.679 1.00 89.56 209 ASP A CA 1
ATOM 1605 C C . ASP A 1 209 ? -12.313 8.144 11.394 1.00 89.56 209 ASP A C 1
ATOM 1607 O O . ASP A 1 209 ? -12.191 8.185 12.622 1.00 89.56 209 ASP A O 1
ATOM 1611 N N . LEU A 1 210 ? -11.726 7.211 10.639 1.00 93.50 210 LEU A N 1
ATOM 1612 C CA . LEU A 1 210 ? -10.829 6.176 11.148 1.00 93.50 210 LEU A CA 1
ATOM 1613 C C . LEU A 1 210 ? -9.682 5.906 10.165 1.00 93.50 210 LEU A C 1
ATOM 1615 O O . LEU A 1 210 ? -9.877 5.852 8.951 1.00 93.50 210 LEU A O 1
ATOM 1619 N N . LEU A 1 211 ? -8.479 5.711 10.702 1.00 95.62 211 LEU A N 1
ATOM 1620 C CA . LEU A 1 211 ? -7.283 5.299 9.973 1.00 95.62 211 LEU A CA 1
ATOM 1621 C C . LEU A 1 211 ? -6.813 3.937 10.489 1.00 95.62 211 LEU A C 1
ATOM 1623 O O . LEU A 1 211 ? -6.447 3.808 11.658 1.00 95.62 211 LEU A O 1
ATOM 1627 N N . LEU A 1 212 ? -6.780 2.947 9.600 1.00 96.25 212 LEU A N 1
ATOM 1628 C CA . LEU A 1 212 ? -6.236 1.617 9.852 1.00 96.25 212 LEU A CA 1
ATOM 1629 C C . LEU A 1 212 ? -4.956 1.430 9.038 1.00 96.25 212 LEU A C 1
ATOM 1631 O O . LEU A 1 212 ? -4.977 1.401 7.812 1.00 96.25 212 LEU A O 1
ATOM 1635 N N . VAL A 1 213 ? -3.829 1.274 9.721 1.00 96.69 213 VAL A N 1
ATOM 1636 C CA . VAL A 1 213 ? -2.550 0.937 9.093 1.00 96.69 213 VAL A CA 1
ATOM 1637 C C . VAL A 1 213 ? -2.264 -0.532 9.375 1.00 96.69 213 VAL A C 1
ATOM 1639 O O . VAL A 1 213 ? -2.062 -0.891 10.531 1.00 96.69 213 VAL A O 1
ATOM 1642 N N . ALA A 1 214 ? -2.262 -1.384 8.349 1.00 95.31 214 ALA A N 1
ATOM 1643 C CA . ALA A 1 214 ? -2.186 -2.835 8.523 1.00 95.31 214 ALA A CA 1
ATOM 1644 C C . ALA A 1 214 ? -1.115 -3.482 7.636 1.00 95.31 214 ALA A C 1
ATOM 1646 O O . ALA A 1 214 ? -1.037 -3.199 6.442 1.00 95.31 214 ALA A O 1
ATOM 1647 N N . GLY A 1 215 ? -0.302 -4.376 8.206 1.00 91.25 215 GLY A N 1
ATOM 1648 C CA . GLY A 1 215 ? 0.676 -5.165 7.447 1.00 91.25 215 GLY A CA 1
ATOM 1649 C C . GLY A 1 215 ? 1.723 -4.307 6.733 1.00 91.25 215 GLY A C 1
ATOM 1650 O O . GLY A 1 215 ? 2.006 -4.506 5.552 1.00 91.25 215 GLY A O 1
ATOM 1651 N N . THR A 1 216 ? 2.258 -3.294 7.415 1.00 91.44 216 THR A N 1
ATOM 1652 C CA . THR A 1 216 ? 3.318 -2.437 6.876 1.00 91.44 216 THR A CA 1
ATOM 1653 C C . THR A 1 216 ? 4.261 -1.981 7.977 1.00 91.44 216 THR A C 1
ATOM 1655 O O . THR A 1 216 ? 3.833 -1.522 9.028 1.00 91.44 216 THR A O 1
ATOM 1658 N N . SER A 1 217 ? 5.565 -2.050 7.706 1.00 89.25 217 SER A N 1
ATOM 1659 C CA . SER A 1 217 ? 6.610 -1.541 8.607 1.00 89.25 217 SER A CA 1
ATOM 1660 C C . SER A 1 217 ? 6.827 -0.028 8.490 1.00 89.25 217 SER A C 1
ATOM 1662 O O . SER A 1 217 ? 7.685 0.529 9.176 1.00 89.25 217 SER A O 1
ATOM 1664 N N . LEU A 1 218 ? 6.087 0.635 7.589 1.00 91.44 218 LEU A N 1
ATOM 1665 C CA . LEU A 1 218 ? 6.174 2.068 7.303 1.00 91.44 218 LEU A CA 1
ATOM 1666 C C . LEU A 1 218 ? 7.597 2.546 6.987 1.00 91.44 218 LEU A C 1
ATOM 1668 O O . LEU A 1 218 ? 7.936 3.680 7.277 1.00 91.44 218 LEU A O 1
ATOM 1672 N N . LYS A 1 219 ? 8.456 1.724 6.373 1.00 86.12 219 LYS A N 1
ATOM 1673 C CA . LYS A 1 219 ? 9.842 2.119 6.045 1.00 86.12 219 LYS A CA 1
ATOM 1674 C C . LYS A 1 219 ? 9.937 3.126 4.895 1.00 86.12 219 LYS A C 1
ATOM 1676 O O . LYS A 1 219 ? 10.914 3.869 4.813 1.00 86.12 219 LYS A O 1
ATOM 1681 N N . VAL A 1 220 ? 8.940 3.164 4.012 1.00 85.69 220 VAL A N 1
ATOM 1682 C CA . VAL A 1 220 ? 8.974 3.981 2.793 1.00 85.69 220 VAL A CA 1
ATOM 1683 C C . VAL A 1 220 ? 8.500 5.416 3.073 1.00 85.69 220 VAL A C 1
ATOM 1685 O O . VAL A 1 220 ? 7.372 5.587 3.540 1.00 85.69 220 VAL A O 1
ATOM 1688 N N . PRO A 1 221 ? 9.300 6.456 2.753 1.00 84.00 221 PRO A N 1
ATOM 1689 C CA . PRO A 1 221 ? 8.982 7.847 3.094 1.00 84.00 221 PRO A CA 1
ATOM 1690 C C . PRO A 1 221 ? 7.614 8.342 2.606 1.00 84.00 221 PRO A C 1
ATOM 1692 O O . PRO A 1 221 ? 6.912 9.004 3.366 1.00 84.00 221 PRO A O 1
ATOM 1695 N N . GLY A 1 222 ? 7.207 7.985 1.381 1.00 84.31 222 GLY A N 1
ATOM 1696 C CA . GLY A 1 222 ? 5.910 8.393 0.823 1.00 84.31 222 GLY A CA 1
ATOM 1697 C C . GLY A 1 222 ? 4.729 7.917 1.675 1.00 84.31 222 GLY A C 1
ATOM 1698 O O . GLY A 1 222 ? 3.876 8.711 2.057 1.00 84.31 222 GLY A O 1
ATOM 1699 N N . THR A 1 223 ? 4.730 6.648 2.083 1.00 89.00 223 THR A N 1
ATOM 1700 C CA . THR A 1 223 ? 3.683 6.089 2.954 1.00 89.00 223 THR A CA 1
ATOM 1701 C C . THR A 1 223 ? 3.713 6.692 4.347 1.00 89.00 223 THR A C 1
ATOM 1703 O O . THR A 1 223 ? 2.652 6.965 4.905 1.00 89.00 223 THR A O 1
ATOM 1706 N N . LYS A 1 224 ? 4.906 6.954 4.906 1.00 91.31 224 LYS A N 1
ATOM 1707 C CA . LYS A 1 224 ? 5.018 7.659 6.193 1.00 91.31 224 LYS A CA 1
ATOM 1708 C C . LYS A 1 224 ? 4.322 9.015 6.139 1.00 91.31 224 LYS A C 1
ATOM 1710 O O . LYS A 1 224 ? 3.591 9.367 7.062 1.00 91.31 224 LYS A O 1
ATOM 1715 N N . TRP A 1 225 ? 4.563 9.764 5.064 1.00 89.56 225 TRP A N 1
ATOM 1716 C CA . TRP A 1 225 ? 3.973 11.079 4.858 1.00 89.56 225 TRP A CA 1
ATOM 1717 C C . TRP A 1 225 ? 2.449 10.998 4.719 1.00 89.56 225 TRP A C 1
ATOM 1719 O O . TRP A 1 225 ? 1.748 11.683 5.458 1.00 89.56 225 TRP A O 1
ATOM 1729 N N . ILE A 1 226 ? 1.936 10.085 3.888 1.00 90.81 226 ILE A N 1
ATOM 1730 C CA . ILE A 1 226 ? 0.489 9.878 3.695 1.00 90.81 226 ILE A CA 1
ATOM 1731 C C . ILE A 1 226 ? -0.212 9.556 5.021 1.00 90.81 226 ILE A C 1
ATOM 1733 O O . ILE A 1 226 ? -1.214 10.179 5.366 1.00 90.81 226 ILE A O 1
ATOM 1737 N N . VAL A 1 227 ? 0.344 8.628 5.808 1.00 93.06 227 VAL A N 1
ATOM 1738 C CA . VAL A 1 227 ? -0.191 8.285 7.135 1.00 93.06 227 VAL A CA 1
ATOM 1739 C C . VAL A 1 227 ? -0.235 9.530 8.028 1.00 93.06 227 VAL A C 1
ATOM 1741 O O . VAL A 1 227 ? -1.270 9.810 8.628 1.00 93.06 227 VAL A O 1
ATOM 1744 N N . LYS A 1 228 ? 0.847 10.322 8.075 1.00 91.44 228 LYS A N 1
ATOM 1745 C CA . LYS A 1 228 ? 0.932 11.581 8.843 1.00 91.44 228 LYS A CA 1
ATOM 1746 C C . LYS A 1 228 ? -0.072 12.644 8.401 1.00 91.44 228 LYS A C 1
ATOM 1748 O O . LYS A 1 228 ? -0.573 13.361 9.266 1.00 91.44 228 LYS A O 1
ATOM 1753 N N . GLU A 1 229 ? -0.406 12.737 7.118 1.00 90.19 229 GLU A N 1
ATOM 1754 C CA . GLU A 1 229 ? -1.446 13.658 6.648 1.00 90.19 229 GLU A CA 1
ATOM 1755 C C . GLU A 1 229 ? -2.854 13.192 7.045 1.00 90.19 229 GLU A C 1
ATOM 1757 O O . GLU A 1 229 ? -3.611 13.972 7.629 1.00 90.19 229 GLU A O 1
ATOM 1762 N N . PHE A 1 230 ? -3.190 11.910 6.856 1.00 90.38 230 PHE A N 1
ATOM 1763 C CA . PHE A 1 230 ? -4.491 11.370 7.284 1.00 90.38 230 PHE A CA 1
ATOM 1764 C C . PHE A 1 230 ? -4.719 11.501 8.788 1.00 90.38 230 PHE A C 1
ATOM 1766 O O . PHE A 1 230 ? -5.815 11.851 9.227 1.00 90.38 230 PHE A O 1
ATOM 1773 N N . LEU A 1 231 ? -3.667 11.321 9.583 1.00 89.12 231 LEU A N 1
ATOM 1774 C CA . LEU A 1 231 ? -3.704 11.527 11.028 1.00 89.12 231 LEU A CA 1
ATOM 1775 C C . LEU A 1 231 ? -4.170 12.928 11.431 1.00 89.12 231 LEU A C 1
ATOM 1777 O O . LEU A 1 231 ? -4.908 13.062 12.410 1.00 89.12 231 LEU A O 1
ATOM 1781 N N . LYS A 1 232 ? -3.749 13.971 10.705 1.00 85.19 232 LYS A N 1
ATOM 1782 C CA . LYS A 1 232 ? -4.155 15.352 11.001 1.00 85.19 232 LYS A CA 1
ATOM 1783 C C . LYS A 1 232 ? -5.658 15.524 10.795 1.00 85.19 232 LYS A C 1
ATOM 1785 O O . LYS A 1 232 ? -6.319 16.072 11.674 1.00 85.19 232 LYS A O 1
ATOM 1790 N N . SER A 1 233 ? -6.193 15.004 9.689 1.00 82.62 233 SER A N 1
ATOM 1791 C CA . SER A 1 233 ? -7.623 15.106 9.367 1.00 82.62 233 SER A CA 1
ATOM 1792 C C . SER A 1 233 ? -8.495 14.311 10.350 1.00 82.62 233 SER A C 1
ATOM 1794 O O . SER A 1 233 ? -9.398 14.872 10.976 1.00 82.62 233 SER A O 1
ATOM 1796 N N . VAL A 1 234 ? -8.150 13.043 10.608 1.00 85.31 234 VAL A N 1
ATOM 1797 C CA . VAL A 1 234 ? -8.905 12.159 11.519 1.00 85.31 234 VAL A CA 1
ATOM 1798 C C . VAL A 1 234 ? -8.986 12.736 12.942 1.00 85.31 234 VAL A C 1
ATOM 1800 O O . VAL A 1 234 ? -10.008 12.626 13.626 1.00 85.31 234 VAL A O 1
ATOM 1803 N N . ARG A 1 235 ? -7.923 13.411 13.405 1.00 79.69 235 ARG A N 1
ATOM 1804 C CA . ARG A 1 235 ? -7.908 14.076 14.718 1.00 79.69 235 ARG A CA 1
ATOM 1805 C C . ARG A 1 235 ? -8.736 15.356 14.740 1.00 79.69 235 ARG A C 1
ATOM 1807 O O . ARG A 1 235 ? -9.456 15.570 15.715 1.00 79.69 235 ARG A O 1
ATOM 1814 N N . GLN A 1 236 ? -8.675 16.171 13.688 1.00 69.94 236 GLN A N 1
ATOM 1815 C CA . GLN A 1 236 ? -9.436 17.422 13.583 1.00 69.94 236 GLN A CA 1
ATOM 1816 C C . GLN A 1 236 ? -10.952 17.188 13.614 1.00 69.94 236 GLN A C 1
ATOM 1818 O O . GLN A 1 236 ? -11.657 17.932 14.294 1.00 69.94 236 GLN A O 1
ATOM 1823 N N . GLY A 1 237 ? -11.446 16.097 13.014 1.00 60.56 237 GLY A N 1
ATOM 1824 C CA . GLY A 1 237 ? -12.862 15.712 13.103 1.00 60.56 237 GLY A CA 1
ATOM 1825 C C . GLY A 1 237 ? -13.372 15.488 14.538 1.00 60.56 237 GLY A C 1
ATOM 1826 O O . GLY A 1 237 ? -14.569 15.586 14.792 1.00 60.56 237 GLY A O 1
ATOM 1827 N N . THR A 1 238 ? -12.477 15.245 15.504 1.00 53.72 238 THR A N 1
ATOM 1828 C CA . THR A 1 238 ? -12.818 15.100 16.933 1.00 53.72 238 THR A CA 1
ATOM 1829 C C . THR A 1 238 ? -13.107 16.440 17.612 1.00 53.72 238 THR A C 1
ATOM 1831 O O . THR A 1 238 ? -13.959 16.491 18.490 1.00 53.72 238 THR A O 1
ATOM 1834 N N . LEU A 1 239 ? -12.438 17.526 17.201 1.00 51.38 239 LEU A N 1
ATOM 1835 C CA . LEU A 1 239 ? -12.688 18.870 17.745 1.00 51.38 239 LEU A CA 1
ATOM 1836 C C . LEU A 1 239 ? -13.973 19.504 17.197 1.00 51.38 239 LEU A C 1
ATOM 1838 O O . LEU A 1 239 ? -14.539 20.385 17.838 1.00 51.38 239 LEU A O 1
ATOM 1842 N N . SER A 1 240 ? -14.417 19.087 16.010 1.00 47.88 240 SER A N 1
ATOM 1843 C CA . SER A 1 240 ? -15.670 19.568 15.423 1.00 47.88 240 SER A CA 1
ATOM 1844 C C . SER A 1 240 ? -16.891 18.880 16.040 1.00 47.88 240 SER A C 1
ATOM 1846 O O . SER A 1 240 ? -17.868 19.555 16.335 1.00 47.88 240 SER A O 1
ATOM 1848 N N . GLN A 1 241 ? -16.815 17.577 16.343 1.00 45.41 241 GLN A N 1
ATOM 1849 C CA . GLN A 1 241 ? -17.921 16.839 16.978 1.00 45.41 241 GLN A CA 1
ATOM 1850 C C . GLN A 1 241 ? -18.218 17.281 18.421 1.00 45.41 241 GLN A C 1
ATOM 1852 O O . GLN A 1 241 ? -19.352 17.159 18.871 1.00 45.41 241 GLN A O 1
ATOM 1857 N N . THR A 1 242 ? -17.242 17.828 19.152 1.00 42.44 242 THR A N 1
ATOM 1858 C CA . THR A 1 242 ? -17.475 18.364 20.506 1.00 42.44 242 THR A CA 1
ATOM 1859 C C . THR A 1 242 ? -18.148 19.738 20.515 1.00 42.44 242 THR A C 1
ATOM 1861 O O . THR A 1 242 ? -18.654 20.145 21.558 1.00 42.44 242 THR A O 1
ATOM 1864 N N . LYS A 1 243 ? -18.197 20.457 19.382 1.00 37.38 243 LYS A N 1
ATOM 1865 C CA . LYS A 1 243 ? -18.896 21.751 19.280 1.00 37.38 243 LYS A CA 1
ATOM 1866 C C . LYS A 1 243 ? -20.392 21.626 18.981 1.00 37.38 243 LYS A C 1
ATOM 1868 O O . LYS A 1 243 ? -21.133 22.534 19.340 1.00 37.38 243 LYS A O 1
ATOM 1873 N N . ASP A 1 244 ? -20.844 20.509 18.416 1.00 36.16 244 ASP A N 1
ATOM 1874 C CA . ASP A 1 244 ? -22.248 20.330 18.011 1.00 36.16 244 ASP A CA 1
ATOM 1875 C C . ASP A 1 244 ? -23.179 19.856 19.149 1.00 36.16 244 ASP A C 1
ATOM 1877 O O . ASP A 1 244 ? -24.381 19.710 18.941 1.00 36.16 244 ASP A O 1
ATOM 1881 N N . HIS A 1 245 ? -22.661 19.669 20.373 1.00 38.41 245 HIS A N 1
ATOM 1882 C CA . HIS A 1 245 ? -23.460 19.315 21.559 1.00 38.41 245 HIS A CA 1
ATOM 1883 C C . HIS A 1 245 ? -23.731 20.467 22.542 1.00 38.41 245 HIS A C 1
ATOM 1885 O O . HIS A 1 245 ? -24.286 20.226 23.607 1.00 38.41 245 HIS A O 1
ATOM 1891 N N . ASN A 1 246 ? -23.426 21.717 22.183 1.00 34.75 246 ASN A N 1
ATOM 1892 C CA . ASN A 1 246 ? -23.896 22.889 22.931 1.00 34.75 246 ASN A CA 1
ATOM 1893 C C . ASN A 1 246 ? -24.548 23.892 21.974 1.00 34.75 246 ASN A C 1
ATOM 1895 O O . ASN A 1 246 ? -23.932 24.867 21.548 1.00 34.75 246 ASN A O 1
ATOM 1899 N N . ILE A 1 247 ? -25.810 23.635 21.629 1.00 36.38 247 ILE A N 1
ATOM 1900 C CA . ILE A 1 247 ? -26.700 24.648 21.065 1.00 36.38 247 ILE A CA 1
ATOM 1901 C C . ILE A 1 247 ? -27.822 24.871 22.076 1.00 36.38 247 ILE A C 1
ATOM 1903 O O . ILE A 1 247 ? -28.772 24.095 22.126 1.00 36.38 247 ILE A O 1
ATOM 1907 N N . ASP A 1 248 ? -27.706 25.952 22.846 1.00 27.86 248 ASP A N 1
ATOM 1908 C CA . ASP A 1 248 ? -28.863 26.765 23.212 1.00 27.86 248 ASP A CA 1
ATOM 1909 C C . ASP A 1 248 ? -28.493 28.265 23.231 1.00 27.86 248 ASP A C 1
ATOM 1911 O O . ASP A 1 248 ? -27.418 28.634 23.699 1.00 27.86 248 ASP A O 1
ATOM 1915 N N . CYS A 1 249 ? -29.396 29.049 22.624 1.00 28.31 249 CYS A N 1
ATOM 1916 C CA . CYS A 1 249 ? -29.670 30.501 22.578 1.00 28.31 249 CYS A CA 1
ATOM 1917 C C . CYS A 1 249 ? -28.631 31.521 23.095 1.00 28.31 249 CYS A C 1
ATOM 1919 O O . CYS A 1 249 ? -28.044 31.353 24.149 1.00 28.31 249 CYS A O 1
ATOM 1921 N N . SER A 1 250 ? -28.447 32.738 22.570 1.00 27.77 250 SER A N 1
ATOM 1922 C CA . SER A 1 250 ? -28.961 33.580 21.470 1.00 27.77 250 SER A CA 1
ATOM 1923 C C . SER A 1 250 ? -28.040 34.835 21.427 1.00 27.77 250 SER A C 1
ATOM 1925 O O . SER A 1 250 ? -27.256 35.030 22.360 1.00 27.77 250 SER A O 1
ATOM 1927 N N . PRO A 1 251 ? -28.070 35.700 20.390 1.00 33.88 251 PRO A N 1
ATOM 1928 C CA . PRO A 1 251 ? -27.046 36.727 20.184 1.00 33.88 251 PRO A CA 1
ATOM 1929 C C . PRO A 1 251 ? -27.487 38.125 20.643 1.00 33.88 251 PRO A C 1
ATOM 1931 O O . PRO A 1 251 ? -28.439 38.664 20.091 1.00 33.88 251 PRO A O 1
ATOM 1934 N N . GLU A 1 252 ? -26.721 38.788 21.517 1.00 26.33 252 GLU A N 1
ATOM 1935 C CA . GLU A 1 252 ? -26.746 40.256 21.616 1.00 26.33 252 GLU A CA 1
ATOM 1936 C C . GLU A 1 252 ? -25.341 40.864 21.746 1.00 26.33 252 GLU A C 1
ATOM 1938 O O . GLU A 1 252 ? -24.426 40.328 22.369 1.00 26.33 252 GLU A O 1
ATOM 1943 N N . ARG A 1 253 ? -25.176 41.985 21.038 1.00 28.97 253 ARG A N 1
ATOM 1944 C CA . ARG A 1 253 ? -23.946 42.751 20.796 1.00 28.97 253 ARG A CA 1
ATOM 1945 C C . ARG A 1 253 ? -23.445 43.442 22.068 1.00 28.97 253 ARG A C 1
ATOM 1947 O O . ARG A 1 253 ? -24.258 44.043 22.754 1.00 28.97 253 ARG A O 1
ATOM 1954 N N . ALA A 1 254 ? -22.119 43.548 22.231 1.00 25.89 254 ALA A N 1
ATOM 1955 C CA . ALA A 1 254 ? -21.380 44.828 22.237 1.00 25.89 254 ALA A CA 1
ATOM 1956 C C . ALA A 1 254 ? -20.002 44.758 22.943 1.00 25.89 254 ALA A C 1
ATOM 1958 O O . ALA A 1 254 ? -19.906 44.478 24.127 1.00 25.89 254 ALA A O 1
ATOM 1959 N N . VAL A 1 255 ? -18.978 45.186 22.190 1.00 26.28 255 VAL A N 1
ATOM 1960 C CA . VAL A 1 255 ? -17.873 46.087 22.593 1.00 26.28 255 VAL A CA 1
ATOM 1961 C C . VAL A 1 255 ? -16.6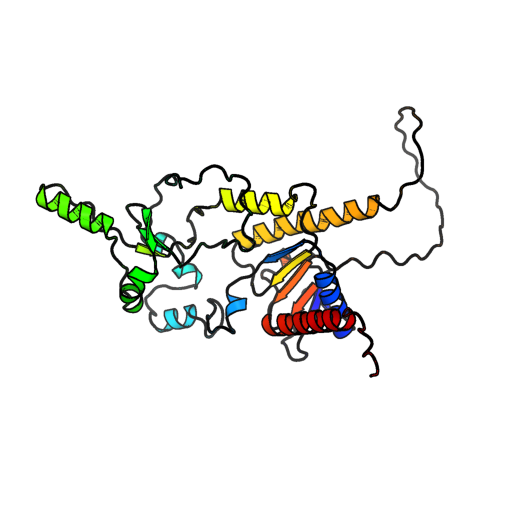98 45.557 23.450 1.00 26.28 255 VAL A C 1
ATOM 1963 O O . VAL A 1 255 ? -16.821 45.133 24.588 1.00 26.28 255 VAL A O 1
ATOM 1966 N N . ARG A 1 256 ? -15.508 45.721 22.840 1.00 29.05 256 ARG A N 1
ATOM 1967 C CA . ARG A 1 256 ? -14.140 45.912 23.374 1.00 29.05 256 ARG A CA 1
ATOM 1968 C C . ARG A 1 256 ? -13.981 46.067 24.898 1.00 29.05 256 ARG A C 1
ATOM 1970 O O . ARG A 1 256 ? -14.479 47.030 25.465 1.00 29.05 256 ARG A O 1
ATOM 1977 N N . SER A 1 257 ? -13.012 45.344 25.465 1.00 27.41 257 SER A N 1
ATOM 1978 C CA . SER A 1 257 ? -11.778 45.937 26.029 1.00 27.41 257 SER A CA 1
ATOM 1979 C C . SER A 1 257 ? -10.824 44.867 26.577 1.00 27.41 257 SER A C 1
ATOM 1981 O O . SER A 1 257 ? -11.228 43.791 27.002 1.00 27.41 257 SER A O 1
ATOM 1983 N N . GLN A 1 258 ? -9.528 45.169 26.500 1.00 33.97 258 GLN A N 1
ATOM 1984 C CA . GLN A 1 258 ? -8.442 44.439 27.146 1.00 33.97 258 GLN A CA 1
ATOM 1985 C C . GLN A 1 258 ? -8.405 44.798 28.635 1.00 33.97 258 GLN A C 1
ATOM 1987 O O . GLN A 1 258 ? -8.342 45.983 28.957 1.00 33.97 258 GLN A O 1
ATOM 1992 N N . THR A 1 259 ? -8.344 43.813 29.534 1.00 27.59 259 THR A N 1
ATOM 1993 C CA . THR A 1 259 ? -7.635 43.946 30.822 1.00 27.59 259 THR A CA 1
ATOM 1994 C C . THR A 1 259 ? -7.386 42.576 31.452 1.00 27.59 259 THR A C 1
ATOM 1996 O O . THR A 1 259 ? -8.237 41.692 31.417 1.00 27.59 259 THR A O 1
ATOM 1999 N N . SER A 1 260 ? -6.192 42.400 32.019 1.00 33.59 260 SER A N 1
ATOM 2000 C CA . SER A 1 260 ? -5.818 41.269 32.871 1.00 33.59 260 SER A CA 1
ATOM 2001 C C . SER A 1 260 ? -6.612 41.261 34.173 1.00 33.59 260 SER A C 1
ATOM 2003 O O . SER A 1 260 ? -6.782 42.342 34.726 1.00 33.59 260 SER A O 1
ATOM 2005 N N . CYS A 1 261 ? -6.921 40.088 34.733 1.00 23.89 261 CYS A N 1
ATOM 2006 C CA . CYS A 1 261 ? -7.040 39.864 36.181 1.00 23.89 261 CYS A CA 1
ATOM 2007 C C . CYS A 1 261 ? -6.844 38.374 36.512 1.00 23.89 261 CYS A C 1
ATOM 2009 O O . CYS A 1 261 ? -7.275 37.494 35.772 1.00 23.89 261 CYS A O 1
ATOM 2011 N N . ARG A 1 262 ? -6.151 38.126 37.627 1.00 23.47 262 ARG A N 1
ATOM 2012 C CA . ARG A 1 262 ? -5.908 36.828 38.271 1.00 23.47 262 ARG A CA 1
ATOM 2013 C C . ARG A 1 262 ? -7.140 36.355 39.064 1.00 23.47 262 ARG A C 1
ATOM 2015 O O . ARG A 1 262 ? -7.885 37.192 39.550 1.00 23.47 262 ARG A O 1
ATOM 2022 N N . SER A 1 263 ? -7.197 35.028 39.255 1.00 28.81 263 SER A N 1
ATOM 2023 C CA . SER A 1 263 ? -7.751 34.257 40.393 1.00 28.81 263 SER A CA 1
ATOM 2024 C C . SER A 1 263 ? -9.182 34.536 40.869 1.00 28.81 263 SER A C 1
ATOM 2026 O O . SER A 1 263 ? -9.436 35.589 41.427 1.00 28.81 263 SER A O 1
ATOM 2028 N N . GLU A 1 264 ? -10.050 33.518 40.821 1.00 24.55 264 GLU A N 1
ATOM 2029 C CA . GLU A 1 264 ? -10.556 32.793 42.006 1.00 24.55 264 GLU A CA 1
ATOM 2030 C C . GLU A 1 264 ? -11.534 31.678 41.597 1.00 24.55 264 GLU A C 1
ATOM 2032 O O . GLU A 1 264 ? -12.104 31.686 40.508 1.00 24.55 264 GLU A O 1
ATOM 2037 N N . GLY A 1 265 ? -11.597 30.639 42.428 1.00 25.42 265 GLY A N 1
ATOM 2038 C CA . GLY A 1 265 ? -12.081 29.313 42.068 1.00 25.42 265 GLY A CA 1
ATOM 2039 C C . GLY A 1 265 ? -13.592 29.161 41.959 1.00 25.42 265 GLY A C 1
ATOM 2040 O O . GLY A 1 265 ? -14.351 29.755 42.714 1.00 25.42 265 GLY A O 1
ATOM 2041 N N . TRP A 1 266 ? -13.997 28.247 41.080 1.00 23.16 266 TRP A N 1
ATOM 2042 C CA . TRP A 1 266 ? -15.287 27.572 41.131 1.00 23.16 266 TRP A CA 1
ATOM 2043 C C . TRP A 1 266 ? -15.030 26.067 41.225 1.00 23.16 266 TRP A C 1
ATOM 2045 O O . TRP A 1 266 ? -14.576 25.427 40.277 1.00 23.16 266 TRP A O 1
ATOM 2055 N N . GLN A 1 267 ? -15.288 25.513 42.409 1.00 27.69 267 GLN A N 1
ATOM 2056 C CA . GLN A 1 267 ? -15.506 24.085 42.586 1.00 27.69 267 GLN A CA 1
ATOM 2057 C C . GLN A 1 267 ? -16.838 23.748 41.915 1.00 27.69 267 GLN A C 1
ATOM 2059 O O . GLN A 1 267 ? -17.889 24.180 42.378 1.00 27.69 267 GLN A O 1
ATOM 2064 N N . SER A 1 268 ? -16.791 22.980 40.828 1.00 26.92 268 SER A N 1
ATOM 2065 C CA . SER A 1 268 ? -17.968 22.319 40.272 1.00 26.92 268 SER A CA 1
ATOM 2066 C C . SER A 1 268 ? -17.714 20.819 40.278 1.00 26.92 268 SER A C 1
ATOM 2068 O O . SER A 1 268 ? -16.915 20.284 39.512 1.00 26.92 268 SER A O 1
ATOM 2070 N N . SER A 1 269 ? -18.356 20.169 41.242 1.00 29.98 269 SER A N 1
ATOM 2071 C CA . SER A 1 269 ? -18.541 18.730 41.317 1.00 29.98 269 SER A CA 1
ATOM 2072 C C . SER A 1 269 ? -19.604 18.358 40.288 1.00 29.98 269 SER A C 1
ATOM 2074 O O . SER A 1 269 ? -20.773 18.643 40.524 1.00 29.98 269 SER A O 1
ATOM 2076 N N . CYS A 1 270 ? -19.202 17.713 39.196 1.00 26.42 270 CYS A N 1
ATOM 2077 C CA . CYS A 1 270 ? -20.013 16.777 38.416 1.00 26.42 270 CYS A CA 1
ATOM 2078 C C . CYS A 1 270 ? -19.033 15.845 37.698 1.00 26.42 270 CYS A C 1
ATOM 2080 O O . CYS A 1 270 ? -18.294 16.251 36.803 1.00 26.42 270 CYS A O 1
ATOM 2082 N N . SER A 1 271 ? -18.958 14.607 38.176 1.00 33.56 271 SER A N 1
ATOM 2083 C CA . SER A 1 271 ? -18.164 13.534 37.589 1.00 33.56 271 SER A CA 1
ATOM 2084 C C . SER A 1 271 ? -18.890 12.981 36.366 1.00 33.56 271 SER A C 1
ATOM 2086 O O . SER A 1 271 ? -19.441 11.887 36.420 1.00 33.56 271 SER A O 1
ATOM 2088 N N . ASP A 1 272 ? -18.897 13.731 35.269 1.00 28.58 272 ASP A N 1
ATOM 2089 C CA . ASP A 1 272 ? -19.188 13.135 33.970 1.00 28.58 272 ASP A CA 1
ATOM 2090 C C . ASP A 1 272 ? -17.923 12.397 33.510 1.00 28.58 272 ASP A C 1
ATOM 2092 O O . ASP A 1 272 ? -16.848 13.010 33.450 1.00 28.58 272 ASP A O 1
ATOM 2096 N N . PRO A 1 273 ? -17.976 11.081 33.225 1.00 35.16 273 PRO A N 1
ATOM 2097 C CA . PRO A 1 273 ? -16.837 10.407 32.630 1.00 35.16 273 PRO A CA 1
ATOM 2098 C C . PRO A 1 273 ? -16.564 11.081 31.285 1.00 35.16 273 PRO A C 1
ATOM 2100 O O . PRO A 1 273 ? -17.430 11.122 30.411 1.00 35.16 273 PRO A O 1
ATOM 2103 N N . ALA A 1 274 ? -15.364 11.652 31.139 1.00 33.03 274 ALA A N 1
ATOM 2104 C CA . ALA A 1 274 ? -14.897 12.205 29.875 1.00 33.03 274 ALA A CA 1
ATOM 2105 C C . ALA A 1 274 ? -15.196 11.196 28.751 1.00 33.03 274 ALA A C 1
ATOM 2107 O O . ALA A 1 274 ? -14.957 10.005 28.969 1.00 33.03 274 ALA A O 1
ATOM 2108 N N . PRO A 1 275 ? -15.712 11.626 27.582 1.00 42.62 275 PRO A N 1
ATOM 2109 C CA . PRO A 1 275 ? -16.037 10.705 26.500 1.00 42.62 275 PRO A CA 1
ATOM 2110 C C . PRO A 1 275 ? -14.794 9.866 26.201 1.00 42.62 275 PRO A C 1
ATOM 2112 O O . PRO A 1 275 ? -13.764 10.416 25.800 1.00 42.62 275 PRO A O 1
ATOM 2115 N N . GLU A 1 276 ? -14.862 8.559 26.484 1.00 49.47 276 GLU A N 1
ATOM 2116 C CA . GLU A 1 276 ? -13.762 7.627 26.245 1.00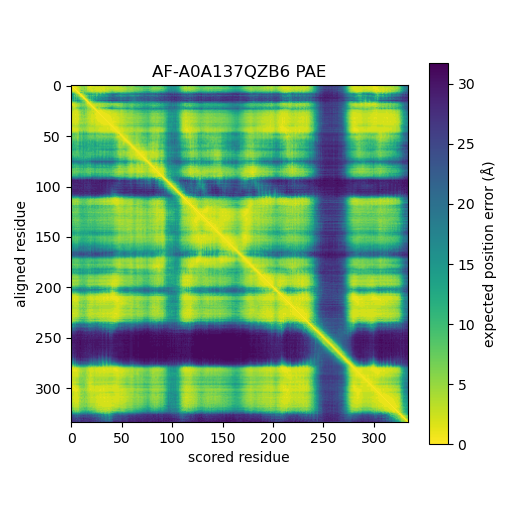 49.47 276 GLU A CA 1
ATOM 2117 C C . GLU A 1 276 ? -13.301 7.829 24.802 1.00 49.47 276 GLU A C 1
ATOM 2119 O O . GLU A 1 276 ? -14.081 7.682 23.860 1.00 49.47 276 GLU A O 1
ATOM 2124 N N . ALA A 1 277 ? -12.057 8.277 24.635 1.00 56.06 277 ALA A N 1
ATOM 2125 C CA . ALA A 1 277 ? -11.546 8.701 23.344 1.00 56.06 277 ALA A CA 1
ATOM 2126 C C . ALA A 1 277 ? -11.677 7.549 22.335 1.00 56.06 277 ALA A C 1
ATOM 2128 O O . ALA A 1 277 ? -10.974 6.545 22.443 1.00 56.06 277 ALA A O 1
ATOM 2129 N N . LEU A 1 278 ? -12.587 7.701 21.368 1.00 67.00 278 LEU A N 1
ATOM 2130 C CA . LEU A 1 278 ? -12.827 6.720 20.311 1.00 67.00 278 LEU A CA 1
ATOM 2131 C C . LEU A 1 278 ? -11.495 6.357 19.632 1.00 67.00 278 LEU A C 1
ATOM 2133 O O . LEU A 1 278 ? -10.703 7.243 19.292 1.00 67.00 278 LEU A O 1
ATOM 2137 N N . MET A 1 279 ? -11.241 5.061 19.437 1.00 80.06 279 MET A N 1
ATOM 2138 C CA . MET A 1 279 ? -10.009 4.563 18.818 1.00 80.06 279 MET A CA 1
ATOM 2139 C C . MET A 1 279 ? -10.036 4.865 17.317 1.00 80.06 279 MET A C 1
ATOM 2141 O O . MET A 1 279 ? -10.514 4.064 16.520 1.00 80.06 279 MET A O 1
ATOM 2145 N N . LYS A 1 280 ? -9.545 6.039 16.918 1.00 89.19 280 LYS A N 1
ATOM 2146 C CA . LYS A 1 280 ? -9.605 6.488 15.517 1.00 89.19 280 LYS A CA 1
ATOM 2147 C C . LYS A 1 280 ? -8.383 6.105 14.693 1.00 89.19 280 LYS A C 1
ATOM 2149 O O . LYS A 1 280 ? -8.443 6.129 13.471 1.00 89.19 280 LYS A O 1
ATOM 2154 N N . VAL A 1 281 ? -7.259 5.798 15.336 1.00 94.75 281 VAL A N 1
ATOM 2155 C CA . VAL A 1 281 ? -6.000 5.498 14.653 1.00 94.75 281 VAL A CA 1
ATOM 2156 C C . VAL A 1 281 ? -5.440 4.170 15.147 1.00 94.75 281 VAL A C 1
ATOM 2158 O O . VAL A 1 281 ? -4.891 4.082 16.250 1.00 94.75 281 VAL A O 1
ATOM 2161 N N . LEU A 1 282 ? -5.550 3.158 14.293 1.00 95.81 282 LEU A N 1
ATOM 2162 C CA . LEU A 1 282 ? -5.190 1.774 14.565 1.00 95.81 282 LEU A CA 1
ATOM 2163 C C . LEU A 1 282 ? -3.932 1.392 13.778 1.00 95.81 282 LEU A C 1
ATOM 2165 O O . LEU A 1 282 ? -3.831 1.674 12.582 1.00 95.81 282 LEU A O 1
ATOM 2169 N N . TYR A 1 283 ? -2.998 0.709 14.433 1.00 96.31 283 TYR A N 1
ATOM 2170 C CA . TYR A 1 283 ? -1.862 0.066 13.780 1.00 96.31 283 TYR A CA 1
ATOM 2171 C C . TYR A 1 283 ? -1.906 -1.440 14.038 1.00 96.31 283 TYR A C 1
ATOM 2173 O O . TYR A 1 283 ? -1.918 -1.861 15.190 1.00 96.31 283 TYR A O 1
ATOM 2181 N N . LEU A 1 284 ? -1.947 -2.247 12.982 1.00 95.44 284 LEU A N 1
ATOM 2182 C CA . LEU A 1 284 ? -2.048 -3.704 13.029 1.00 95.44 284 LEU A CA 1
ATOM 2183 C C . LEU A 1 284 ? -0.840 -4.319 12.320 1.00 95.44 284 LEU A C 1
ATOM 2185 O O . LEU A 1 284 ? -0.758 -4.328 11.090 1.00 95.44 284 LEU A O 1
ATOM 2189 N N . ASN A 1 285 ? 0.116 -4.817 13.094 1.00 93.06 285 ASN A N 1
ATOM 2190 C CA . ASN A 1 285 ? 1.313 -5.455 12.555 1.00 93.06 285 ASN A CA 1
ATOM 2191 C C . ASN A 1 285 ? 2.014 -6.293 13.630 1.00 93.06 285 ASN A C 1
ATOM 2193 O O . ASN A 1 285 ? 1.869 -6.008 14.818 1.00 93.06 285 ASN A O 1
ATOM 2197 N N . LEU A 1 286 ? 2.834 -7.262 13.217 1.00 89.56 286 LEU A N 1
ATOM 2198 C CA . LEU A 1 286 ? 3.656 -8.070 14.131 1.00 89.56 286 LEU A CA 1
ATOM 2199 C C . LEU A 1 286 ? 4.672 -7.224 14.916 1.00 89.56 286 LEU A C 1
ATOM 2201 O O . LEU A 1 286 ? 4.879 -7.454 16.105 1.00 89.56 286 LEU A O 1
ATOM 2205 N N . ASP A 1 287 ? 5.240 -6.204 14.268 1.00 88.81 287 ASP A N 1
ATOM 2206 C CA . ASP A 1 287 ? 6.238 -5.305 14.852 1.00 88.81 287 ASP A CA 1
ATOM 2207 C C . ASP A 1 287 ? 5.782 -3.844 14.815 1.00 88.81 287 ASP A C 1
ATOM 2209 O O . ASP A 1 287 ? 5.179 -3.384 13.834 1.00 88.81 287 ASP A O 1
ATOM 2213 N N . PHE A 1 288 ? 6.141 -3.082 15.851 1.00 90.81 288 PHE A N 1
ATOM 2214 C CA . PHE A 1 288 ? 5.965 -1.628 15.876 1.00 90.81 288 PHE A CA 1
ATOM 2215 C C . PHE A 1 288 ? 6.890 -0.951 14.844 1.00 90.81 288 PHE A C 1
ATOM 2217 O O . PHE A 1 288 ? 8.012 -1.419 14.629 1.00 90.81 288 PHE A O 1
ATOM 2224 N N . PRO A 1 289 ? 6.469 0.145 14.182 1.00 91.75 289 PRO A N 1
ATOM 2225 C CA . PRO A 1 289 ? 7.263 0.737 13.118 1.00 91.75 289 PRO A CA 1
ATOM 2226 C C . PRO A 1 289 ? 8.510 1.432 13.678 1.00 91.75 289 PRO A C 1
ATOM 2228 O O . PRO A 1 289 ? 8.483 2.078 14.729 1.00 91.75 289 PRO A O 1
ATOM 2231 N N . MET A 1 290 ? 9.614 1.319 12.936 1.00 88.69 290 MET A N 1
ATOM 2232 C CA . MET A 1 290 ? 10.920 1.857 13.321 1.00 88.69 290 MET A CA 1
ATOM 2233 C C . MET A 1 290 ? 11.301 3.107 12.503 1.00 88.69 290 MET A C 1
ATOM 2235 O O . MET A 1 290 ? 11.010 3.170 11.302 1.00 88.69 290 MET A O 1
ATOM 2239 N N . PRO A 1 291 ? 12.002 4.087 13.109 1.00 89.94 291 PRO A N 1
ATOM 2240 C CA . PRO A 1 291 ? 12.345 4.167 14.534 1.00 89.94 291 PRO A CA 1
ATOM 2241 C C . PRO A 1 291 ? 11.121 4.523 15.399 1.00 89.94 291 PRO A C 1
ATOM 2243 O O . PRO A 1 291 ? 10.313 5.366 15.014 1.00 89.94 291 PRO A O 1
ATOM 2246 N N . MET A 1 292 ? 10.992 3.908 16.581 1.00 88.06 292 MET A N 1
ATOM 2247 C CA . MET A 1 292 ? 9.785 4.026 17.422 1.00 88.06 292 MET A CA 1
ATOM 2248 C C . MET A 1 292 ? 9.449 5.472 17.821 1.00 88.06 292 MET A C 1
ATOM 2250 O O . MET A 1 292 ? 8.276 5.823 17.932 1.00 88.06 292 MET A O 1
ATOM 2254 N N . GLN A 1 293 ? 10.466 6.320 18.013 1.00 87.94 293 GLN A N 1
ATOM 2255 C CA . GLN A 1 293 ? 10.311 7.723 18.413 1.00 87.94 293 GLN A CA 1
ATOM 2256 C C . GLN A 1 293 ? 9.511 8.538 17.390 1.00 87.94 293 GLN A C 1
ATOM 2258 O O . GLN A 1 293 ? 8.779 9.447 17.767 1.00 87.94 293 GLN A O 1
ATOM 2263 N N . GLU A 1 294 ? 9.608 8.195 16.102 1.00 90.75 294 GLU A N 1
ATOM 2264 C CA . GLU A 1 294 ? 8.873 8.884 15.035 1.00 90.75 294 GLU A CA 1
ATOM 2265 C C . GLU A 1 294 ? 7.351 8.693 15.160 1.00 90.75 294 GLU A C 1
ATOM 2267 O O . GLU A 1 294 ? 6.573 9.520 14.679 1.00 90.75 294 GLU A O 1
ATOM 2272 N N . TRP A 1 295 ? 6.934 7.615 15.825 1.00 91.62 295 TRP A N 1
ATOM 2273 C CA . TRP A 1 295 ? 5.544 7.177 15.938 1.00 91.62 295 TRP A CA 1
ATOM 2274 C C . TRP A 1 295 ? 4.971 7.356 17.345 1.00 91.62 295 TRP A C 1
ATOM 2276 O O . TRP A 1 295 ? 3.837 6.952 17.625 1.00 91.62 295 TRP A O 1
ATOM 2286 N N . GLN A 1 296 ? 5.726 7.993 18.241 1.00 89.25 296 GLN A N 1
ATOM 2287 C CA . GLN A 1 296 ? 5.274 8.274 19.593 1.00 89.25 296 GLN A CA 1
ATOM 2288 C C . GLN A 1 296 ? 4.042 9.186 19.569 1.00 89.25 296 GLN A C 1
ATOM 2290 O O . GLN A 1 296 ? 4.062 10.290 19.029 1.00 89.25 296 GLN A O 1
ATOM 2295 N N . GLY A 1 297 ? 2.948 8.719 20.176 1.00 86.31 297 GLY A N 1
ATOM 2296 C CA . GLY A 1 297 ? 1.700 9.480 20.235 1.00 86.31 297 GLY A CA 1
ATOM 2297 C C . GLY A 1 297 ? 0.998 9.623 18.886 1.00 86.31 297 GLY A C 1
ATOM 2298 O O . GLY A 1 297 ? 0.120 10.475 18.765 1.00 86.31 297 GLY A O 1
ATOM 2299 N N . VAL A 1 298 ? 1.363 8.814 17.886 1.00 90.81 298 VAL A N 1
ATOM 2300 C CA . VAL A 1 298 ? 0.709 8.770 16.573 1.00 90.81 298 VAL A CA 1
ATOM 2301 C C . VAL A 1 298 ? -0.494 7.824 16.584 1.00 90.81 298 VAL A C 1
ATOM 2303 O O . VAL A 1 298 ? -1.614 8.245 16.289 1.00 90.81 298 VAL A O 1
ATOM 2306 N N . PHE A 1 299 ? -0.280 6.570 16.967 1.00 93.44 299 PHE A N 1
ATOM 2307 C CA . PHE A 1 299 ? -1.330 5.554 17.010 1.00 93.44 299 PHE A CA 1
ATOM 2308 C C . PHE A 1 299 ? -2.042 5.571 18.360 1.00 93.44 299 PHE A C 1
ATOM 2310 O O . PHE A 1 299 ? -1.391 5.717 19.400 1.00 93.44 299 PHE A O 1
ATOM 2317 N N . ASN A 1 300 ? -3.368 5.410 18.357 1.00 92.69 300 ASN A N 1
ATOM 2318 C CA . ASN A 1 300 ? -4.119 5.217 19.598 1.00 92.69 300 ASN A CA 1
ATOM 2319 C C . ASN A 1 300 ? -3.836 3.828 20.164 1.00 92.69 300 ASN A C 1
ATOM 2321 O O . ASN A 1 300 ? -3.590 3.683 21.361 1.00 92.69 300 ASN A O 1
ATOM 2325 N N . ILE A 1 301 ? -3.800 2.833 19.280 1.00 93.44 301 ILE A N 1
ATOM 2326 C CA . ILE A 1 301 ? -3.581 1.438 19.626 1.00 93.44 301 ILE A CA 1
ATOM 2327 C C . ILE A 1 301 ? -2.713 0.751 18.579 1.00 93.44 301 ILE A C 1
ATOM 2329 O O . ILE A 1 301 ? -2.820 1.008 17.377 1.00 93.44 301 ILE A O 1
ATOM 2333 N N . TRP A 1 302 ? -1.850 -0.124 19.068 1.00 94.50 302 TRP A N 1
ATOM 2334 C CA . TRP A 1 302 ? -1.130 -1.108 18.293 1.00 94.50 302 TRP A CA 1
ATOM 2335 C C . TRP A 1 302 ? -1.682 -2.488 18.636 1.00 94.50 302 TRP A C 1
ATOM 2337 O O . TRP A 1 302 ? -1.530 -2.962 19.761 1.00 94.50 302 TRP A O 1
ATOM 2347 N N . VAL A 1 303 ? -2.309 -3.114 17.647 1.00 94.69 303 VAL A N 1
ATOM 2348 C CA . VAL A 1 303 ? -2.706 -4.515 17.671 1.00 94.69 303 VAL A CA 1
ATOM 2349 C C . VAL A 1 303 ? -1.544 -5.341 17.124 1.00 94.69 303 VAL A C 1
ATOM 2351 O O . VAL A 1 303 ? -1.190 -5.232 15.947 1.00 94.69 303 VAL A O 1
ATOM 2354 N N . GLN A 1 304 ? -0.914 -6.131 17.987 1.00 93.31 304 GLN A N 1
ATOM 2355 C CA . GLN A 1 304 ? 0.197 -6.994 17.620 1.00 93.31 304 GLN A CA 1
ATOM 2356 C C . GLN A 1 304 ? -0.321 -8.374 17.232 1.00 93.31 304 GLN A C 1
ATOM 2358 O O . GLN A 1 304 ? -0.873 -9.087 18.065 1.00 93.31 304 GLN A O 1
ATOM 2363 N N . GLY A 1 305 ? -0.117 -8.764 15.978 1.00 90.62 305 GLY A N 1
ATOM 2364 C CA . GLY A 1 305 ? -0.459 -10.103 15.511 1.00 90.62 305 GLY A CA 1
ATOM 2365 C C . GLY A 1 305 ? -0.613 -10.185 13.999 1.00 90.62 305 GLY A C 1
ATOM 2366 O O . GLY A 1 305 ? -0.283 -9.247 13.265 1.00 90.62 305 GLY A O 1
ATOM 2367 N N . ASN A 1 306 ? -1.102 -11.333 13.538 1.00 89.19 306 ASN A N 1
ATOM 2368 C CA . ASN A 1 306 ? -1.308 -11.600 12.124 1.00 89.19 306 ASN A CA 1
ATOM 2369 C C . ASN A 1 306 ? -2.520 -10.813 11.582 1.00 89.19 306 ASN A C 1
ATOM 2371 O O . ASN A 1 306 ? -3.618 -10.864 12.139 1.00 89.19 306 ASN A O 1
ATOM 2375 N N . VAL A 1 307 ? -2.332 -10.107 10.461 1.00 91.19 307 VAL A N 1
ATOM 2376 C CA . VAL A 1 307 ? -3.388 -9.293 9.831 1.00 91.19 307 VAL A CA 1
ATOM 2377 C C . VAL A 1 307 ? -4.587 -10.145 9.404 1.00 91.19 307 VAL A C 1
ATOM 2379 O O . VAL A 1 307 ? -5.728 -9.721 9.563 1.00 91.19 307 VAL A O 1
ATOM 2382 N N . GLN A 1 308 ? -4.341 -11.354 8.898 1.00 90.44 308 GLN A N 1
ATOM 2383 C CA . GLN A 1 308 ? -5.384 -12.272 8.449 1.00 90.44 308 GLN A CA 1
ATOM 2384 C C . GLN A 1 308 ? -6.227 -12.783 9.620 1.00 90.44 308 GLN A C 1
ATOM 2386 O O . GLN A 1 308 ? -7.450 -12.842 9.516 1.00 90.44 308 GLN A O 1
ATOM 2391 N N . GLN A 1 309 ? -5.585 -13.095 10.748 1.00 91.88 309 GLN A N 1
ATOM 2392 C CA . GLN A 1 309 ? -6.279 -13.502 11.968 1.00 91.88 309 GLN A CA 1
ATOM 2393 C C . GLN A 1 309 ? -7.208 -12.399 12.470 1.00 91.88 309 GLN A C 1
ATOM 2395 O O . GLN A 1 309 ? -8.377 -12.653 12.750 1.00 91.88 309 GLN A O 1
ATOM 2400 N N . PHE A 1 310 ? -6.716 -11.160 12.518 1.00 94.19 310 PHE A N 1
ATOM 2401 C CA . PHE A 1 310 ? -7.547 -10.013 12.870 1.00 94.19 310 PHE A CA 1
ATOM 2402 C C . PHE A 1 310 ? -8.705 -9.811 11.882 1.00 94.19 310 PHE A C 1
ATOM 2404 O O . PHE A 1 310 ? -9.825 -9.531 12.301 1.00 94.19 310 PHE A O 1
ATOM 2411 N N . ALA A 1 311 ? -8.459 -9.982 10.579 1.00 93.38 311 ALA A N 1
ATOM 2412 C CA . ALA A 1 311 ? -9.501 -9.879 9.562 1.00 93.38 311 ALA A CA 1
ATOM 2413 C C . ALA A 1 311 ? -10.601 -10.937 9.749 1.00 93.38 311 ALA A C 1
ATOM 2415 O O . ALA A 1 311 ? -11.775 -10.608 9.602 1.00 93.38 311 ALA A O 1
ATOM 2416 N N . TRP A 1 312 ? -10.254 -12.175 10.124 1.00 93.44 312 TRP A N 1
ATOM 2417 C CA . TRP A 1 312 ? -11.246 -13.204 10.458 1.00 93.44 312 TRP A CA 1
ATOM 2418 C C . TRP A 1 312 ? -12.063 -12.849 11.699 1.00 93.44 312 TRP A C 1
ATOM 2420 O O . TRP A 1 312 ? -13.278 -13.002 11.668 1.00 93.44 312 TRP A O 1
ATOM 2430 N N . LEU A 1 313 ? -11.428 -12.330 12.755 1.00 94.00 313 LEU A N 1
ATOM 2431 C CA . LEU A 1 313 ? -12.137 -11.872 13.958 1.00 94.00 313 LEU A CA 1
ATOM 2432 C C . LEU A 1 313 ? -13.119 -10.737 13.640 1.00 94.00 313 LEU A C 1
ATOM 2434 O O . LEU A 1 313 ? -14.257 -10.749 14.099 1.00 94.00 313 LEU A O 1
ATOM 2438 N N . LEU A 1 314 ? -12.692 -9.772 12.822 1.00 94.62 314 LEU A N 1
ATOM 2439 C CA . LEU A 1 314 ? -13.549 -8.678 12.375 1.00 94.62 314 LEU A CA 1
ATOM 2440 C C . LEU A 1 314 ? -14.709 -9.186 11.506 1.00 94.62 314 LEU A C 1
ATOM 2442 O O . LEU A 1 314 ? -15.835 -8.728 11.673 1.00 94.62 314 LEU A O 1
ATOM 2446 N N . GLN A 1 315 ? -14.449 -10.126 10.594 1.00 94.31 315 GLN A N 1
ATOM 2447 C CA . GLN A 1 315 ? -15.483 -10.704 9.735 1.00 94.31 315 GLN A CA 1
ATOM 2448 C C . GLN A 1 315 ? -16.517 -11.500 10.538 1.00 94.31 315 GLN A C 1
ATOM 2450 O O . GLN A 1 315 ? -17.709 -11.364 10.279 1.00 94.31 315 GLN A O 1
ATOM 2455 N N . ASP A 1 316 ? -16.080 -12.286 11.524 1.00 94.56 316 ASP A N 1
ATOM 2456 C CA . ASP A 1 316 ? -16.990 -13.026 12.400 1.00 94.56 316 ASP A CA 1
ATOM 2457 C C . ASP A 1 316 ? -17.917 -12.072 13.168 1.00 94.56 316 ASP A C 1
ATOM 2459 O O . ASP A 1 316 ? -19.130 -12.277 13.184 1.00 94.56 316 ASP A O 1
ATOM 2463 N N . GLU A 1 317 ? -17.392 -10.964 13.702 1.00 93.88 317 GLU A N 1
ATOM 2464 C CA . GLU A 1 317 ? -18.218 -9.944 14.360 1.00 93.88 317 GLU A CA 1
ATOM 2465 C C . GLU A 1 317 ? -19.216 -9.284 13.387 1.00 93.88 317 GLU A C 1
ATOM 2467 O O . GLU A 1 317 ? -20.388 -9.104 13.728 1.00 93.88 317 GLU A O 1
ATOM 2472 N N . ILE A 1 318 ? -18.790 -8.959 12.158 1.00 93.25 318 ILE A N 1
ATOM 2473 C CA . ILE A 1 318 ? -19.687 -8.436 11.109 1.00 93.25 318 ILE A CA 1
ATOM 2474 C C . ILE A 1 318 ? -20.840 -9.418 10.862 1.00 93.25 318 ILE A C 1
ATOM 2476 O O . ILE A 1 318 ? -22.007 -9.016 10.812 1.00 93.25 318 ILE A O 1
ATOM 2480 N N . ASP A 1 319 ? -20.529 -10.708 10.744 1.00 94.00 319 ASP A N 1
ATOM 2481 C CA . ASP A 1 319 ? -21.512 -11.756 10.486 1.00 94.00 319 ASP A CA 1
ATOM 2482 C C . ASP A 1 319 ? -22.462 -11.954 11.679 1.00 94.00 319 ASP A C 1
ATOM 2484 O O . ASP A 1 319 ? -23.662 -12.185 11.491 1.00 94.00 319 ASP A O 1
ATOM 2488 N N . GLN A 1 320 ? -21.961 -11.848 12.912 1.00 91.81 320 GLN A N 1
ATOM 2489 C CA . GLN A 1 320 ? -22.774 -11.905 14.128 1.00 91.81 320 GLN A CA 1
ATOM 2490 C C . GLN A 1 320 ? -23.758 -10.730 14.207 1.00 91.81 320 GLN A C 1
ATOM 2492 O O . GLN A 1 320 ? -24.952 -10.949 14.439 1.00 91.81 320 GLN A O 1
ATOM 2497 N N . GLN A 1 321 ? -23.307 -9.501 13.937 1.00 88.94 321 GLN A N 1
ATOM 2498 C CA . GLN A 1 321 ? -24.181 -8.322 13.914 1.00 88.94 321 GLN A CA 1
ATOM 2499 C C . GLN A 1 321 ? -25.216 -8.394 12.787 1.00 88.94 321 GLN A C 1
ATOM 2501 O O . GLN A 1 321 ? -26.377 -8.029 12.984 1.00 88.94 321 GLN A O 1
ATOM 2506 N N . ALA A 1 322 ? -24.839 -8.927 11.622 1.00 89.62 322 ALA A N 1
ATOM 2507 C CA . ALA A 1 322 ? -25.772 -9.159 10.525 1.00 89.62 322 ALA A CA 1
ATOM 2508 C C . ALA A 1 322 ? -26.869 -10.170 10.906 1.00 89.62 322 ALA A C 1
ATOM 2510 O O . ALA A 1 322 ? -28.039 -9.939 10.601 1.00 89.62 322 ALA A O 1
ATOM 2511 N N . LYS A 1 323 ? -26.521 -11.260 11.609 1.00 90.81 323 LYS A N 1
ATOM 2512 C CA . LYS A 1 323 ? -27.487 -12.251 12.124 1.00 90.81 323 LYS A CA 1
ATOM 2513 C C . LYS A 1 323 ? -28.404 -11.657 13.194 1.00 90.81 323 LYS A C 1
ATOM 2515 O O . LYS A 1 323 ? -29.607 -11.898 13.147 1.00 90.81 323 LYS A O 1
ATOM 2520 N N . ALA A 1 324 ? -27.863 -10.871 14.126 1.00 87.12 324 ALA A N 1
ATOM 2521 C CA . ALA A 1 324 ? -28.640 -10.220 15.182 1.00 87.12 324 ALA A CA 1
ATOM 2522 C C . ALA A 1 324 ? -29.661 -9.208 14.628 1.00 87.12 324 ALA A C 1
ATOM 2524 O O . ALA A 1 324 ? -30.752 -9.067 15.176 1.00 87.12 324 ALA A O 1
ATOM 2525 N N . ASN A 1 325 ? -29.330 -8.551 13.512 1.00 81.31 325 ASN A N 1
ATOM 2526 C CA . ASN A 1 325 ? -30.187 -7.567 12.851 1.00 81.31 325 ASN A CA 1
ATOM 2527 C C . ASN A 1 325 ? -31.179 -8.174 11.835 1.00 81.31 325 ASN A C 1
ATOM 2529 O O . ASN A 1 325 ? -31.910 -7.421 11.185 1.00 81.31 325 ASN A O 1
ATOM 2533 N N . GLN A 1 326 ? -31.243 -9.505 11.667 1.00 76.31 326 GLN A N 1
ATOM 2534 C CA . GLN A 1 326 ? -32.236 -10.114 10.776 1.00 76.31 326 GLN A CA 1
ATOM 2535 C C . GLN A 1 326 ? -33.657 -9.987 11.354 1.00 76.31 326 GLN A C 1
ATOM 2537 O O . GLN A 1 326 ? -33.900 -10.384 12.496 1.00 76.31 326 GLN A O 1
ATOM 2542 N N . PRO A 1 327 ? -34.634 -9.488 10.573 1.00 65.06 327 PRO A N 1
ATOM 2543 C CA . PRO A 1 327 ? -36.007 -9.371 11.035 1.00 65.06 327 PRO A CA 1
ATOM 2544 C C . PRO A 1 327 ? -36.611 -10.759 11.271 1.00 65.06 327 PRO A C 1
ATOM 2546 O O . PRO A 1 327 ? -36.596 -11.626 10.396 1.00 65.06 327 PRO A O 1
ATOM 2549 N N . PHE A 1 328 ? -37.181 -10.960 12.459 1.00 61.53 328 PHE A N 1
ATOM 2550 C CA . PHE A 1 328 ? -37.931 -12.164 12.799 1.00 61.53 328 PHE A CA 1
ATOM 2551 C C . PHE A 1 328 ? -39.140 -12.296 11.860 1.00 61.53 328 PHE A C 1
ATOM 2553 O O . PHE A 1 328 ? -40.124 -11.572 11.999 1.00 61.53 328 PHE A O 1
ATOM 2560 N N . VAL A 1 329 ? -39.081 -13.215 10.891 1.00 62.72 329 VAL A N 1
ATOM 2561 C CA . VAL A 1 329 ? -40.239 -13.568 10.058 1.00 62.72 329 VAL A CA 1
ATOM 2562 C C . VAL A 1 329 ? -41.007 -14.680 10.778 1.00 62.72 329 VAL A C 1
ATOM 2564 O O . VAL A 1 329 ? -40.532 -15.821 10.809 1.00 62.72 329 VAL A O 1
ATOM 2567 N N . PRO A 1 330 ? -42.183 -14.407 11.376 1.00 60.00 330 PRO A N 1
ATOM 2568 C CA . PRO A 1 330 ? -42.945 -15.446 12.049 1.00 60.00 330 PRO A CA 1
ATOM 2569 C C . PRO A 1 330 ? -43.378 -16.504 11.029 1.00 60.00 330 PRO A C 1
ATOM 2571 O O . PRO A 1 330 ? -44.042 -16.207 10.031 1.00 60.00 330 PRO A O 1
ATOM 2574 N N . ARG A 1 331 ? -43.017 -17.767 11.287 1.00 61.56 331 ARG A N 1
ATOM 2575 C CA . ARG A 1 331 ? -43.534 -18.916 10.534 1.00 61.56 331 ARG A CA 1
ATOM 2576 C C . ARG A 1 331 ? -45.056 -18.933 10.676 1.00 61.56 331 ARG A C 1
ATOM 2578 O O . ARG A 1 331 ? -45.567 -19.236 11.753 1.00 61.56 331 ARG A O 1
ATOM 2585 N N . LYS A 1 332 ? -45.779 -18.628 9.593 1.00 59.09 332 LYS A N 1
ATOM 2586 C CA . LYS A 1 332 ? -47.229 -18.854 9.515 1.00 59.09 332 LYS A CA 1
ATOM 2587 C C . LYS A 1 332 ? -47.487 -20.335 9.804 1.00 59.09 332 LYS A C 1
ATOM 2589 O O . LYS A 1 332 ? -47.095 -21.193 9.014 1.00 59.09 332 LYS A O 1
ATOM 2594 N N . ARG A 1 333 ? -48.094 -20.626 10.959 1.00 63.31 333 ARG A N 1
ATOM 2595 C CA . ARG A 1 333 ? -48.648 -21.950 11.260 1.00 63.31 333 ARG A CA 1
ATOM 2596 C C . ARG A 1 333 ? -49.747 -22.221 10.227 1.00 63.31 333 ARG A C 1
ATOM 2598 O O . ARG A 1 333 ? -50.615 -21.369 10.048 1.00 63.31 333 ARG A O 1
ATOM 2605 N N . LYS A 1 334 ? -49.605 -23.329 9.497 1.00 56.94 334 LYS A N 1
ATOM 2606 C CA . LYS A 1 334 ? -50.622 -23.851 8.577 1.00 56.94 334 LYS A CA 1
ATOM 2607 C C . LYS A 1 334 ? -51.786 -24.438 9.353 1.00 56.94 334 LYS A C 1
ATOM 2609 O O . LYS A 1 334 ? -51.510 -24.998 10.439 1.00 56.94 334 LYS A O 1
#

Solvent-accessible surface area (backbone atoms only — not comparable to full-atom values): 20598 Å² total; per-residue (Å²): 98,23,37,39,39,64,76,50,94,82,59,85,78,70,91,73,57,92,56,58,40,73,58,93,51,54,69,64,50,50,50,51,49,48,50,37,58,72,71,45,88,40,71,45,77,50,71,43,62,58,69,37,44,90,77,70,41,72,37,65,77,52,91,86,8,59,40,50,54,50,40,70,76,39,75,86,68,75,68,86,48,58,68,62,79,40,31,34,70,76,69,68,51,72,96,78,75,82,80,74,79,72,88,66,69,78,80,74,88,62,81,76,71,94,73,79,67,90,49,51,42,73,65,31,23,28,21,70,69,81,64,51,76,43,60,28,78,87,42,44,71,41,52,76,72,73,39,80,44,68,28,67,68,41,49,53,50,48,57,53,33,56,76,70,74,46,86,83,88,71,76,24,43,41,42,64,40,50,59,34,49,96,49,82,57,89,58,47,66,61,54,49,52,53,50,49,40,50,40,58,28,60,96,91,44,69,37,35,53,26,40,40,38,37,26,56,57,60,78,50,67,69,60,44,49,52,53,57,53,49,51,55,38,35,53,51,56,56,66,55,63,67,56,77,78,70,84,78,89,82,91,81,90,83,83,88,83,91,78,90,83,82,88,83,87,79,92,76,93,73,91,68,81,71,79,76,78,74,69,35,30,40,32,35,24,76,59,83,47,67,65,55,78,83,49,65,67,64,37,45,31,37,40,30,37,60,60,66,60,52,50,49,56,50,49,53,50,52,52,50,53,54,60,72,66,53,80,87,74,79,80,78,80,128

Nearest PDB structures (foldseek):
  2hjh-assembly1_A  TM=6.079E-01  e=8.213E-10  Saccharomyces cerevisiae
  8hlw-assembly1_A  TM=6.260E-01  e=9.798E-09  Homo sapiens
  2od9-assembly1_A  TM=6.019E-01  e=1.465E-05  Saccharomyces cerevisiae
  2vgn-assembly2_B  TM=3.219E-01  e=1.652E+00  Saccharomyces cerevisiae S288C
  8twa-assembly1_1  TM=3.888E-01  e=4.567E+00  Saccharomyces cerevisiae